Protein AF-A0A8I1TPB9-F1 (afdb_monomer)

Mean predict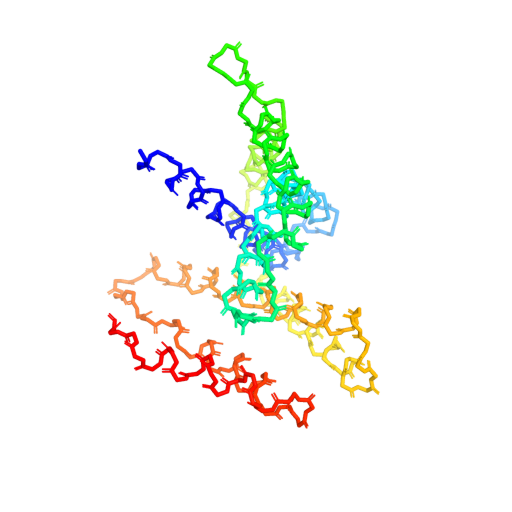ed aligned error: 12.01 Å

Sequence (230 aa):
MYGLWGAEQRRNEARKNLKKARAALRLLRDGMGDAGYRRENAKLRDAGRLLTPLRDAKSLMEALDSLQKQYAGKLTDDTLAPPHKILHANLARARRHFHPGPARESAELNNCVKLIQNSLATAKRLKLRSIEPAHIGPGLRQIYRKGRKARAEAMSDPTTEKLHEWRKQVKYLFNASDVLSSMGSNGNGIKKSSSGPIAWRICWEAITNSPCWPMKSIEKIGLRLQQMPP

Solvent-accessible surface area (backbone a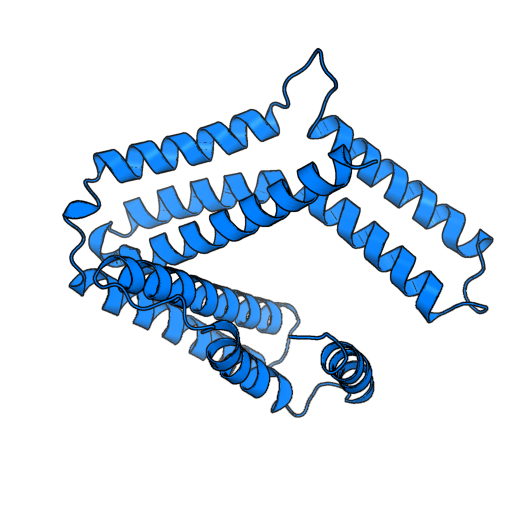toms only — not comparable to full-atom values): 12599 Å² total; per-residue (Å²): 121,71,70,63,58,54,56,50,51,54,51,54,47,52,52,50,50,42,50,33,52,48,19,48,47,46,24,42,25,65,68,50,36,68,69,52,32,53,55,48,47,45,40,47,48,52,30,50,51,62,62,37,62,53,49,52,31,46,53,52,45,55,48,50,58,48,49,47,66,74,36,63,89,75,57,51,69,77,76,45,44,63,60,50,53,53,40,51,52,47,34,50,51,34,45,40,57,64,51,54,48,97,91,40,81,24,67,57,54,54,48,27,52,50,37,50,51,54,44,50,53,47,48,61,70,70,40,60,83,76,53,51,76,77,32,37,54,62,19,48,51,49,44,51,50,50,24,54,50,31,40,52,53,21,71,77,50,74,42,73,66,34,46,49,50,20,53,51,30,48,52,40,46,52,31,34,50,56,53,52,55,61,56,60,50,76,77,51,98,57,74,87,68,82,60,67,58,61,63,45,44,58,57,43,50,70,58,66,75,47,98,82,64,74,61,78,67,51,53,67,53,51,60,62,56,74,70,57,80,135

Secondary structure (DSSP, 8-state):
-HHHHHHHHHHHHHHHHHHHHHHHHHHTHHHHHHHHHHHHHHHHHHHHHHTHHHHHHHHHHHHHHHHHHHTBTTB-HHHHHHHHHHHHHHHHHHHHHH---TT---HHHHHHHHHHHHHHHHHHHTTGGG--GGGHHHHHHHHHHHHHHHHHHHHHS--HHHHHHHHHHHHHHHHHHHHHHHHHTTSS-------HHHHHHHHHHHHHT-TTS-THHHHHHHHHHTTS--

Radius of gyration: 20.99 Å; Cα contacts (8 Å, |Δi|>4): 139; chains: 1; bounding box: 50×41×56 Å

Foldseek 3Di:
DVVVVVVVVVLVVLLLVLLLVLLVLLLLCQVCDVVSSVVLNVLSVLLNVLSVQLVVLVVQLVVLVVVCVVCPPNDDCVNCVVVNVVSVVSNVVSCCQCDVDPVDHRPSNVSSVVSVVVSVVVCVVSPCVVRDPVSSVVSLVVLVVQLVVLVVVCVVPPDPVSVVSNVSSLSSNVSNVVSVVVVVCVPDPDPPDPPVPPSVVVVVCVVVVPPPDDCVVVVVVVVVVVPDDD

Structure (mmCIF, N/CA/C/O backbone):
data_AF-A0A8I1TPB9-F1
#
_entry.id   AF-A0A8I1TPB9-F1
#
loop_
_atom_site.group_PDB
_atom_site.id
_atom_site.type_symbol
_atom_site.label_atom_id
_atom_site.label_alt_id
_atom_site.label_comp_id
_atom_site.label_asym_id
_atom_site.label_entity_id
_atom_site.label_seq_id
_atom_site.pdbx_PDB_ins_code
_atom_site.Cartn_x
_atom_site.Cartn_y
_atom_site.Cartn_z
_atom_site.occupancy
_atom_site.B_iso_or_equiv
_atom_site.auth_seq_id
_atom_site.auth_comp_id
_atom_site.auth_asym_id
_atom_site.auth_atom_id
_atom_site.pdbx_PDB_model_num
ATOM 1 N N . MET A 1 1 ? -2.119 22.694 18.238 1.00 34.53 1 MET A N 1
ATOM 2 C CA . MET A 1 1 ? -2.993 21.716 17.537 1.00 34.53 1 MET A CA 1
ATOM 3 C C . MET A 1 1 ? -2.686 21.572 16.034 1.00 34.53 1 MET A C 1
ATOM 5 O O . MET A 1 1 ? -2.770 20.460 15.530 1.00 34.53 1 MET A O 1
ATOM 9 N N . TYR A 1 2 ? -2.244 22.629 15.332 1.00 37.31 2 TYR A N 1
ATOM 10 C CA . TYR A 1 2 ? -1.922 22.611 13.887 1.00 37.31 2 TYR A CA 1
ATOM 11 C C . TYR A 1 2 ? -0.780 21.662 13.446 1.00 37.31 2 TYR A C 1
ATOM 13 O O . TYR A 1 2 ? -0.831 21.099 12.353 1.00 37.31 2 TYR A O 1
ATOM 21 N N . GLY A 1 3 ? 0.225 21.408 14.292 1.00 51.38 3 GLY A N 1
ATOM 22 C CA . GLY A 1 3 ? 1.383 20.574 13.919 1.00 51.38 3 GLY A CA 1
ATOM 23 C C . GLY A 1 3 ? 1.073 19.086 13.683 1.00 51.38 3 GLY A C 1
ATOM 24 O O . GLY A 1 3 ? 1.691 18.451 12.826 1.00 51.38 3 GLY A O 1
ATOM 25 N N . LEU A 1 4 ? 0.086 18.528 14.398 1.00 50.81 4 LEU A N 1
ATOM 26 C CA . LEU A 1 4 ? -0.285 17.109 14.292 1.00 50.81 4 LEU A CA 1
ATOM 27 C C . LEU A 1 4 ? -1.072 16.806 13.010 1.00 50.81 4 LEU A C 1
ATOM 29 O O . LEU A 1 4 ? -0.862 15.757 12.401 1.00 50.81 4 LEU A O 1
ATOM 33 N N . TRP A 1 5 ? -1.924 17.740 12.575 1.00 54.72 5 TRP A N 1
ATOM 34 C CA . TRP A 1 5 ? -2.691 17.623 11.331 1.00 54.72 5 TRP A CA 1
ATOM 35 C C . TRP A 1 5 ? -1.771 17.652 10.102 1.00 54.72 5 TRP A C 1
ATOM 37 O O . TRP A 1 5 ? -1.881 16.800 9.220 1.00 54.72 5 TRP A O 1
ATOM 47 N N . GLY A 1 6 ? -0.773 18.544 10.096 1.00 63.94 6 GLY A N 1
ATOM 48 C CA . GLY A 1 6 ? 0.225 18.598 9.024 1.00 63.94 6 GLY A CA 1
ATOM 49 C C . GLY A 1 6 ? 1.087 17.332 8.932 1.00 63.94 6 GLY A C 1
ATOM 50 O O . GLY A 1 6 ? 1.337 16.830 7.839 1.00 63.94 6 GLY A O 1
ATOM 51 N N . ALA A 1 7 ? 1.518 16.762 10.064 1.00 68.75 7 ALA A N 1
ATOM 52 C CA . ALA A 1 7 ? 2.309 15.523 10.069 1.00 68.75 7 ALA A CA 1
ATOM 53 C C . ALA A 1 7 ? 1.532 14.332 9.485 1.00 68.75 7 ALA A C 1
ATOM 55 O O . ALA A 1 7 ? 2.074 13.489 8.765 1.00 68.75 7 ALA A O 1
ATOM 56 N N . GLU A 1 8 ? 0.236 14.274 9.766 1.00 68.50 8 GLU A N 1
ATOM 57 C CA . GLU A 1 8 ? -0.656 13.268 9.220 1.00 68.50 8 GLU A CA 1
ATOM 58 C C . GLU A 1 8 ? -0.880 13.410 7.715 1.00 68.50 8 GLU A C 1
ATOM 60 O O . GLU A 1 8 ? -0.792 12.407 6.996 1.00 68.50 8 GLU A O 1
ATOM 65 N N . GLN A 1 9 ? -1.164 14.624 7.243 1.00 74.44 9 GLN A N 1
ATOM 66 C CA . GLN A 1 9 ? -1.323 14.892 5.817 1.00 74.44 9 GLN A CA 1
ATOM 67 C C . GLN A 1 9 ? -0.064 14.468 5.059 1.00 74.44 9 GLN A C 1
ATOM 69 O O . GLN A 1 9 ? -0.154 13.629 4.161 1.00 74.44 9 GLN A O 1
ATOM 74 N N . ARG A 1 10 ? 1.114 14.896 5.533 1.00 78.94 10 ARG A N 1
ATOM 75 C CA . ARG A 1 10 ? 2.412 14.517 4.956 1.00 78.94 10 ARG A CA 1
ATOM 76 C C . ARG A 1 10 ? 2.626 13.003 4.915 1.00 78.94 10 ARG A C 1
ATOM 78 O O . ARG A 1 10 ? 3.091 12.463 3.914 1.00 78.94 10 ARG A O 1
ATOM 85 N N . ARG A 1 11 ? 2.246 12.270 5.967 1.00 81.31 11 ARG A N 1
ATOM 86 C CA . ARG A 1 11 ? 2.332 10.795 5.991 1.00 81.31 11 ARG A CA 1
ATOM 87 C C . ARG A 1 11 ? 1.399 10.152 4.962 1.00 81.31 11 ARG A C 1
ATOM 89 O O . ARG A 1 11 ? 1.783 9.203 4.270 1.00 81.31 11 ARG A O 1
ATOM 96 N N . ASN A 1 12 ? 0.155 10.618 4.883 1.00 79.94 12 ASN A N 1
ATOM 97 C CA . ASN A 1 12 ? -0.826 10.097 3.933 1.00 79.94 12 ASN A CA 1
ATOM 98 C C . ASN A 1 12 ? -0.385 10.372 2.488 1.00 79.94 12 ASN A C 1
ATOM 100 O O . ASN A 1 12 ? -0.492 9.483 1.639 1.00 79.94 12 ASN A O 1
ATOM 104 N N . GLU A 1 13 ? 0.173 11.550 2.227 1.00 84.44 13 GLU A N 1
ATOM 105 C CA . GLU A 1 13 ? 0.796 11.918 0.956 1.00 84.44 13 GLU A CA 1
ATOM 106 C C . GLU A 1 13 ? 2.002 11.040 0.633 1.00 84.44 13 GLU A C 1
ATOM 108 O O . GLU A 1 13 ? 2.043 10.458 -0.449 1.00 84.44 13 GLU A O 1
ATOM 113 N N . ALA A 1 14 ? 2.919 10.818 1.580 1.00 87.06 14 ALA A N 1
ATOM 114 C CA . ALA A 1 14 ? 4.056 9.917 1.391 1.00 87.06 14 ALA A CA 1
ATOM 115 C C . ALA A 1 14 ? 3.603 8.507 0.970 1.00 87.06 14 ALA A C 1
ATOM 117 O O . ALA A 1 14 ? 4.117 7.933 0.008 1.00 87.06 14 ALA A O 1
ATOM 118 N N . ARG A 1 15 ? 2.565 7.956 1.618 1.00 88.00 15 ARG A N 1
ATOM 119 C CA . ARG A 1 15 ? 1.988 6.650 1.243 1.00 88.00 15 ARG A CA 1
ATOM 120 C C . ARG A 1 15 ? 1.316 6.670 -0.131 1.00 88.00 15 ARG A C 1
ATOM 122 O O . ARG A 1 15 ? 1.402 5.671 -0.850 1.00 88.00 15 ARG A O 1
ATOM 129 N N . LYS A 1 16 ? 0.619 7.753 -0.495 1.00 87.31 16 LYS A N 1
ATOM 130 C CA . LYS A 1 16 ? 0.046 7.924 -1.842 1.00 87.31 16 LYS A CA 1
ATOM 131 C C . LYS A 1 16 ? 1.167 7.946 -2.885 1.00 87.31 16 LYS A C 1
ATOM 133 O O . LYS A 1 16 ? 1.116 7.161 -3.827 1.00 87.31 16 LYS A O 1
ATOM 138 N N . ASN A 1 17 ? 2.219 8.726 -2.657 1.00 90.50 17 ASN A N 1
ATOM 139 C CA . ASN A 1 17 ? 3.367 8.837 -3.555 1.00 90.50 17 ASN A CA 1
ATOM 140 C C . ASN A 1 17 ? 4.115 7.507 -3.708 1.00 90.50 17 ASN A C 1
ATOM 142 O O . ASN A 1 17 ? 4.436 7.119 -4.825 1.00 90.50 17 ASN A O 1
ATOM 146 N N . LEU A 1 18 ? 4.289 6.731 -2.634 1.00 92.06 18 LEU A N 1
ATOM 147 C CA . LEU A 1 18 ? 4.861 5.381 -2.719 1.00 92.06 18 LEU A CA 1
ATOM 148 C C . LEU A 1 18 ? 3.996 4.417 -3.546 1.00 92.06 18 LEU A C 1
ATOM 150 O O . LEU A 1 18 ? 4.526 3.578 -4.277 1.00 92.06 18 LEU A O 1
ATOM 154 N N . LYS A 1 19 ? 2.662 4.518 -3.465 1.00 91.25 19 LYS A N 1
ATOM 155 C CA . LYS A 1 19 ? 1.760 3.728 -4.325 1.00 91.25 19 LYS A CA 1
ATOM 156 C C . LYS A 1 19 ? 1.883 4.141 -5.790 1.00 91.25 19 LYS A C 1
ATOM 158 O O . LYS A 1 19 ? 1.978 3.253 -6.635 1.00 91.25 19 LYS A O 1
ATOM 163 N N . LYS A 1 20 ? 1.936 5.446 -6.072 1.00 90.88 20 LYS A N 1
ATOM 164 C CA . LYS A 1 20 ? 2.155 5.985 -7.422 1.00 90.88 20 LYS A CA 1
ATOM 165 C C . LYS A 1 20 ? 3.500 5.542 -7.992 1.00 90.88 20 LYS A C 1
ATOM 167 O O . LYS A 1 20 ? 3.531 4.957 -9.067 1.00 90.88 20 LYS A O 1
ATOM 172 N N . ALA A 1 21 ? 4.586 5.677 -7.234 1.00 92.12 21 ALA A N 1
ATOM 173 C CA . ALA A 1 21 ? 5.917 5.230 -7.643 1.00 92.12 21 ALA A CA 1
ATOM 174 C C . ALA A 1 21 ? 5.952 3.723 -7.955 1.00 92.12 21 ALA A C 1
ATOM 176 O O . ALA A 1 21 ? 6.486 3.298 -8.974 1.00 92.12 21 ALA A O 1
ATOM 177 N N . ARG A 1 22 ? 5.300 2.888 -7.136 1.00 94.19 22 ARG A N 1
ATOM 178 C CA . ARG A 1 22 ? 5.176 1.446 -7.411 1.00 94.19 22 ARG A CA 1
ATOM 179 C C . ARG A 1 22 ? 4.309 1.129 -8.632 1.00 94.19 22 ARG A C 1
ATOM 181 O O . ARG A 1 22 ? 4.525 0.088 -9.254 1.00 94.19 22 ARG A O 1
ATOM 188 N N . ALA A 1 23 ? 3.314 1.954 -8.949 1.00 92.38 23 ALA A N 1
ATOM 189 C CA . ALA A 1 23 ? 2.551 1.828 -10.188 1.00 92.38 23 ALA A CA 1
ATOM 190 C C . ALA A 1 23 ? 3.410 2.229 -11.398 1.00 92.38 23 ALA A C 1
ATOM 192 O O . ALA A 1 23 ? 3.455 1.481 -12.369 1.00 92.38 23 ALA A O 1
ATOM 193 N N . ALA A 1 24 ? 4.188 3.309 -11.291 1.00 90.44 24 ALA A N 1
ATOM 194 C CA . ALA A 1 24 ? 5.153 3.718 -12.309 1.00 90.44 24 ALA A CA 1
ATOM 195 C C . ALA A 1 24 ? 6.185 2.615 -12.598 1.00 90.44 24 ALA A C 1
ATOM 197 O O . ALA A 1 24 ? 6.376 2.243 -13.748 1.00 90.44 24 ALA A O 1
ATOM 198 N N . LEU A 1 25 ? 6.758 1.975 -11.570 1.00 90.94 25 LEU A N 1
ATOM 199 C CA . LEU A 1 25 ? 7.664 0.834 -11.776 1.00 90.94 25 LEU A CA 1
ATOM 200 C C . LEU A 1 25 ? 7.007 -0.333 -12.533 1.00 90.94 25 LEU A C 1
ATOM 202 O O . LEU A 1 25 ? 7.694 -1.060 -13.240 1.00 90.94 25 LEU A O 1
ATOM 206 N N . ARG A 1 26 ? 5.692 -0.544 -12.380 1.00 92.25 26 ARG A N 1
ATOM 207 C CA . ARG A 1 26 ? 4.964 -1.582 -13.134 1.00 92.25 26 ARG A CA 1
ATOM 208 C C . ARG A 1 26 ? 4.770 -1.193 -14.594 1.00 92.25 26 ARG A C 1
ATOM 210 O O . ARG A 1 26 ? 4.832 -2.076 -15.439 1.00 92.25 26 ARG A O 1
ATOM 217 N N . LEU A 1 27 ? 4.546 0.092 -14.872 1.00 89.06 27 LEU A N 1
ATOM 218 C CA . LEU A 1 27 ? 4.502 0.613 -16.239 1.00 89.06 27 LEU A CA 1
ATOM 219 C C . LEU A 1 27 ? 5.852 0.420 -16.933 1.00 89.06 27 LEU A C 1
ATOM 221 O O . LEU A 1 27 ? 5.895 -0.052 -18.056 1.00 89.06 27 LEU A O 1
ATOM 225 N N . LEU A 1 28 ? 6.944 0.699 -16.223 1.00 87.94 28 LEU A N 1
ATOM 226 C CA . LEU A 1 28 ? 8.311 0.647 -16.744 1.00 87.94 28 LEU A CA 1
ATOM 227 C C . LEU A 1 28 ? 8.952 -0.750 -16.669 1.00 87.94 28 LEU A C 1
ATOM 229 O O . LEU A 1 28 ? 10.148 -0.890 -16.908 1.00 87.94 28 LEU A O 1
ATOM 233 N N . ARG A 1 29 ? 8.195 -1.786 -16.280 1.00 89.75 29 ARG A N 1
ATOM 234 C CA . ARG A 1 29 ? 8.750 -3.119 -15.986 1.00 89.75 29 ARG A CA 1
ATOM 235 C C . ARG A 1 29 ? 9.537 -3.701 -17.157 1.00 89.75 29 ARG A C 1
ATOM 237 O O . ARG A 1 29 ? 10.552 -4.343 -16.916 1.00 89.75 29 ARG A O 1
ATOM 244 N N . ASP A 1 30 ? 9.052 -3.481 -18.372 1.00 84.38 30 ASP A N 1
ATOM 245 C CA . ASP A 1 30 ? 9.642 -4.019 -19.595 1.00 84.38 30 ASP A CA 1
ATOM 246 C C . ASP A 1 30 ? 11.039 -3.426 -19.843 1.00 84.38 30 ASP A C 1
ATOM 248 O O . ASP A 1 30 ? 12.028 -4.153 -19.841 1.00 84.38 30 ASP A O 1
ATOM 252 N N . GLY A 1 31 ? 11.151 -2.092 -19.863 1.00 81.44 31 GLY A N 1
ATOM 253 C CA . GLY A 1 31 ? 12.428 -1.394 -20.069 1.00 81.44 31 GLY A CA 1
ATOM 254 C C . GLY A 1 31 ? 13.440 -1.523 -18.919 1.00 81.44 31 GLY A C 1
ATOM 255 O O . GLY A 1 31 ? 14.625 -1.282 -19.113 1.00 81.44 31 GLY A O 1
ATOM 256 N N . MET A 1 32 ? 13.011 -1.903 -17.709 1.00 82.50 32 MET A N 1
ATOM 257 C CA . MET A 1 32 ? 13.917 -2.129 -16.565 1.00 82.50 32 MET A CA 1
ATOM 258 C C . MET A 1 32 ? 14.384 -3.584 -16.422 1.00 82.50 32 MET A C 1
ATOM 260 O O . MET A 1 32 ? 15.253 -3.873 -15.591 1.00 82.50 32 MET A O 1
ATOM 264 N N . GLY A 1 33 ? 13.751 -4.511 -17.143 1.00 85.44 33 GLY A N 1
ATOM 265 C CA . GLY A 1 33 ? 13.888 -5.940 -16.907 1.00 85.44 33 GLY A CA 1
ATOM 266 C C . GLY A 1 33 ? 13.294 -6.403 -15.568 1.00 85.44 33 GLY A C 1
ATOM 267 O O . GLY A 1 33 ? 13.108 -5.658 -14.597 1.00 85.44 33 GLY A O 1
ATOM 268 N N . ASP A 1 34 ? 13.004 -7.700 -15.488 1.00 88.88 34 ASP A N 1
ATOM 269 C CA . ASP A 1 34 ? 12.239 -8.258 -14.372 1.00 88.88 34 ASP A CA 1
ATOM 270 C C . ASP A 1 34 ? 13.001 -8.237 -13.034 1.00 88.88 34 ASP A C 1
ATOM 272 O O . ASP A 1 34 ? 12.425 -7.968 -11.976 1.00 88.88 34 ASP A O 1
ATOM 276 N N . ALA A 1 35 ? 14.318 -8.461 -13.070 1.00 89.19 35 ALA A N 1
ATOM 277 C CA . ALA A 1 35 ? 15.177 -8.386 -11.889 1.00 89.19 35 ALA A CA 1
ATOM 278 C C . ALA A 1 35 ? 15.254 -6.955 -11.324 1.00 89.19 35 ALA A C 1
ATOM 280 O O . ALA A 1 35 ? 15.082 -6.758 -10.116 1.00 89.19 35 ALA A O 1
ATOM 281 N N . GLY A 1 36 ? 15.443 -5.956 -12.196 1.00 88.00 36 GLY A N 1
ATOM 282 C CA . GLY A 1 36 ? 15.446 -4.541 -11.825 1.00 88.00 36 GLY A CA 1
ATOM 283 C C . GLY A 1 36 ? 14.108 -4.115 -11.224 1.00 88.00 36 GLY A C 1
ATOM 284 O O . GLY A 1 36 ? 14.066 -3.588 -10.108 1.00 88.00 36 GLY A O 1
ATOM 285 N N . TYR A 1 37 ? 13.008 -4.448 -11.903 1.00 90.06 37 TYR A N 1
ATOM 286 C CA . TYR A 1 37 ? 11.653 -4.200 -11.416 1.00 90.06 37 TYR A CA 1
ATOM 287 C C . TYR A 1 37 ? 11.397 -4.810 -10.033 1.00 90.06 37 TYR A C 1
ATOM 289 O O . TYR A 1 37 ? 10.931 -4.108 -9.130 1.00 90.06 37 TYR A O 1
ATOM 297 N N . ARG A 1 38 ? 11.679 -6.108 -9.840 1.00 92.56 38 ARG A N 1
ATOM 298 C CA . ARG A 1 38 ? 11.402 -6.800 -8.570 1.00 92.56 38 ARG A CA 1
ATOM 299 C C . ARG A 1 38 ? 12.129 -6.146 -7.406 1.00 92.56 38 ARG A C 1
ATOM 301 O O . ARG A 1 38 ? 11.499 -5.890 -6.377 1.00 92.56 38 ARG A O 1
ATOM 308 N N . ARG A 1 39 ? 13.416 -5.843 -7.589 1.00 91.88 39 ARG A N 1
ATOM 309 C CA . ARG A 1 39 ? 14.258 -5.200 -6.577 1.00 91.88 39 ARG A CA 1
ATOM 310 C C . ARG A 1 39 ? 13.698 -3.837 -6.173 1.00 91.88 39 ARG A C 1
ATOM 312 O O . ARG A 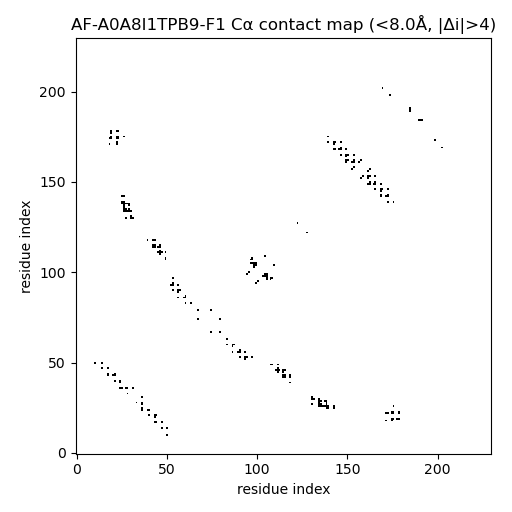1 39 ? 13.488 -3.590 -4.988 1.00 91.88 39 ARG A O 1
ATOM 319 N N . GLU A 1 40 ? 13.404 -2.967 -7.136 1.00 92.38 40 GLU A N 1
ATOM 320 C CA . GLU A 1 40 ? 12.918 -1.615 -6.833 1.00 92.38 40 GLU A CA 1
ATOM 321 C C . GLU A 1 40 ? 11.484 -1.621 -6.279 1.00 92.38 40 GLU A C 1
ATOM 323 O O . GLU A 1 40 ? 11.181 -0.931 -5.303 1.00 92.38 40 GLU A O 1
ATOM 328 N N . ASN A 1 41 ? 10.598 -2.472 -6.807 1.00 93.94 41 ASN A N 1
ATOM 329 C CA . ASN A 1 41 ? 9.252 -2.617 -6.255 1.00 93.94 41 ASN A CA 1
ATOM 330 C C . ASN A 1 41 ? 9.271 -3.195 -4.828 1.00 93.94 41 ASN A C 1
ATOM 332 O O . ASN A 1 41 ? 8.389 -2.841 -4.042 1.00 93.94 41 ASN A O 1
ATOM 336 N N . ALA A 1 42 ? 10.235 -4.057 -4.480 1.00 94.31 42 ALA A N 1
ATOM 337 C CA . ALA A 1 42 ? 10.424 -4.541 -3.113 1.00 94.31 42 ALA A CA 1
ATOM 338 C C . ALA A 1 42 ? 10.872 -3.410 -2.177 1.00 94.31 42 ALA A C 1
ATOM 340 O O . ALA A 1 42 ? 10.183 -3.165 -1.191 1.00 94.31 42 ALA A O 1
ATOM 341 N N . LYS A 1 43 ? 11.904 -2.638 -2.544 1.00 93.88 43 LYS A N 1
ATOM 342 C CA . LYS A 1 43 ? 12.368 -1.479 -1.755 1.00 93.88 43 LYS A CA 1
ATOM 343 C C . LYS A 1 43 ? 11.238 -0.496 -1.444 1.00 93.88 43 LYS A C 1
ATOM 345 O O . LYS A 1 43 ? 11.017 -0.153 -0.286 1.00 93.88 43 LYS A O 1
ATOM 350 N N . LEU A 1 44 ? 10.465 -0.087 -2.455 1.00 93.88 44 LEU A N 1
ATOM 351 C CA . LEU A 1 44 ? 9.347 0.844 -2.251 1.00 93.88 44 LEU A CA 1
ATOM 352 C C . LEU A 1 44 ? 8.176 0.216 -1.478 1.00 93.88 44 LEU A C 1
ATOM 354 O O . LEU A 1 44 ? 7.442 0.916 -0.775 1.00 93.88 44 LEU A O 1
ATOM 358 N N . ARG A 1 45 ? 7.961 -1.100 -1.608 1.00 94.00 45 ARG A N 1
ATOM 359 C CA . ARG A 1 45 ? 6.981 -1.835 -0.794 1.00 94.00 45 ARG A CA 1
ATOM 360 C C . ARG A 1 45 ? 7.401 -1.823 0.674 1.00 94.00 45 ARG A C 1
ATOM 362 O O . ARG A 1 45 ? 6.547 -1.564 1.517 1.00 94.00 45 ARG A O 1
ATOM 369 N N . ASP A 1 46 ? 8.672 -2.070 0.959 1.00 94.25 46 ASP A N 1
ATOM 370 C CA . ASP A 1 46 ? 9.208 -2.135 2.317 1.00 94.25 46 ASP A CA 1
ATOM 371 C C . ASP A 1 46 ? 9.260 -0.748 2.969 1.00 94.25 46 ASP A C 1
ATOM 373 O O . ASP A 1 46 ? 8.779 -0.596 4.090 1.00 94.25 46 ASP A O 1
ATOM 377 N N . ALA A 1 47 ? 9.631 0.297 2.223 1.00 92.38 47 ALA A N 1
ATOM 378 C CA . ALA A 1 47 ? 9.493 1.685 2.675 1.00 92.38 47 ALA A CA 1
ATOM 379 C C . ALA A 1 47 ? 8.039 2.022 3.070 1.00 92.38 47 ALA A C 1
ATOM 381 O O . ALA A 1 47 ? 7.768 2.585 4.129 1.00 92.38 47 ALA A O 1
ATOM 382 N N . GLY A 1 48 ? 7.061 1.609 2.256 1.00 90.38 48 GLY A N 1
ATOM 383 C CA . GLY A 1 48 ? 5.644 1.812 2.571 1.00 90.38 48 GLY A CA 1
ATOM 384 C C . GLY A 1 48 ? 5.145 0.998 3.769 1.00 90.38 48 GLY A C 1
ATOM 385 O O . GLY A 1 48 ? 4.241 1.455 4.476 1.00 90.38 48 GLY A O 1
ATOM 386 N N . ARG A 1 49 ? 5.717 -0.190 4.011 1.00 90.50 49 ARG A N 1
ATOM 387 C CA . ARG A 1 49 ? 5.392 -1.029 5.174 1.00 90.50 49 ARG A CA 1
ATOM 388 C C . ARG A 1 49 ? 5.791 -0.350 6.471 1.00 90.50 49 ARG A C 1
ATOM 390 O O . ARG A 1 49 ? 4.970 -0.352 7.383 1.00 90.50 49 ARG A O 1
ATOM 397 N N . LEU A 1 50 ? 6.948 0.313 6.500 1.00 89.06 50 LEU A N 1
ATOM 398 C CA . LEU A 1 50 ? 7.385 1.089 7.660 1.00 89.06 50 LEU A CA 1
ATOM 399 C C . LEU A 1 50 ? 6.312 2.108 8.063 1.00 89.06 50 LEU A C 1
ATOM 401 O O . LEU A 1 50 ? 5.953 2.183 9.219 1.00 89.06 50 LEU A O 1
ATOM 405 N N . LEU A 1 51 ? 5.634 2.774 7.128 1.00 84.31 51 LEU A N 1
ATOM 406 C CA . LEU A 1 51 ? 4.585 3.755 7.461 1.00 84.31 51 LEU A CA 1
ATOM 407 C C . LEU A 1 51 ? 3.226 3.153 7.899 1.00 84.31 51 LEU A C 1
ATOM 409 O O . LEU A 1 51 ? 2.242 3.889 8.004 1.00 84.31 51 LEU A O 1
ATOM 413 N N . THR A 1 52 ? 3.104 1.831 8.047 1.00 86.12 52 THR A N 1
ATOM 414 C CA . THR A 1 52 ? 1.814 1.137 8.254 1.00 86.12 52 THR A CA 1
ATOM 415 C C . THR A 1 52 ? 1.352 1.093 9.712 1.00 86.12 52 THR A C 1
ATOM 417 O O . THR A 1 52 ? 0.208 1.482 9.938 1.00 86.12 52 THR A O 1
ATOM 420 N N . PRO A 1 53 ? 2.188 0.742 10.708 1.00 85.81 53 PRO A N 1
ATOM 421 C CA . PRO A 1 53 ? 1.736 0.597 12.096 1.00 85.81 53 PRO A CA 1
ATOM 422 C C . PRO A 1 53 ? 1.068 1.856 12.662 1.00 85.81 53 PRO A C 1
ATOM 424 O O . PRO A 1 53 ? 0.004 1.783 13.273 1.00 85.81 53 PRO A O 1
ATOM 427 N N . LEU A 1 54 ? 1.633 3.037 12.382 1.00 83.50 54 LEU A N 1
ATOM 428 C CA . LEU A 1 54 ? 1.047 4.311 12.805 1.00 83.50 54 LEU A CA 1
ATOM 429 C C . LEU A 1 54 ? -0.305 4.592 12.132 1.00 83.50 54 LEU A C 1
ATOM 431 O O . LEU A 1 54 ? -1.199 5.157 12.760 1.00 83.50 54 LEU A O 1
ATOM 435 N N . ARG A 1 55 ? -0.470 4.198 10.863 1.00 85.00 55 ARG A N 1
ATOM 436 C CA . ARG A 1 55 ? -1.751 4.330 10.158 1.00 85.00 55 ARG A CA 1
ATOM 437 C C . ARG A 1 55 ? -2.782 3.354 10.705 1.00 85.00 55 ARG A C 1
ATOM 439 O O . ARG A 1 55 ? -3.933 3.735 10.859 1.00 85.00 55 ARG A O 1
ATOM 446 N N . ASP A 1 56 ? -2.382 2.115 10.968 1.00 87.31 56 ASP A N 1
ATOM 447 C CA . ASP A 1 56 ? -3.277 1.062 11.444 1.00 87.31 56 ASP A CA 1
ATOM 448 C C . ASP A 1 56 ? -3.839 1.407 12.816 1.00 87.31 56 ASP A C 1
ATOM 450 O O . ASP A 1 56 ? -5.057 1.442 12.974 1.00 87.31 56 ASP A O 1
ATOM 454 N N . ALA A 1 57 ? -2.969 1.792 13.752 1.00 88.19 57 ALA A N 1
ATOM 455 C CA . ALA A 1 57 ? -3.387 2.251 15.071 1.00 88.19 57 ALA A CA 1
ATOM 456 C C . ALA A 1 57 ? -4.358 3.438 14.984 1.00 88.19 57 ALA A C 1
ATOM 458 O O . ALA A 1 57 ? -5.357 3.485 15.698 1.00 88.19 57 ALA A O 1
ATOM 459 N N . LYS A 1 58 ? -4.099 4.380 14.069 1.00 86.56 58 LYS A N 1
ATOM 460 C CA . LYS A 1 58 ? -4.989 5.521 13.866 1.00 86.56 58 LYS A CA 1
ATOM 461 C C . LYS A 1 58 ? -6.340 5.118 13.259 1.00 86.56 58 LYS A C 1
ATOM 463 O O . LYS A 1 58 ? -7.367 5.571 13.741 1.00 86.56 58 LYS A O 1
ATOM 468 N N . SER A 1 59 ? -6.361 4.290 12.219 1.00 87.50 59 SER A N 1
ATOM 469 C CA . SER A 1 59 ? -7.623 3.887 11.592 1.00 87.50 59 SER A CA 1
ATOM 470 C C . SER A 1 59 ? -8.491 3.029 12.509 1.00 87.50 59 SER A C 1
ATOM 472 O O . SER A 1 59 ? -9.706 3.068 12.369 1.00 87.50 59 SER A O 1
ATOM 474 N N . LEU A 1 60 ? -7.897 2.280 13.443 1.00 90.56 60 LEU A N 1
ATOM 475 C CA . LEU A 1 60 ? -8.656 1.587 14.486 1.00 90.56 60 LEU A CA 1
ATOM 476 C C . LEU A 1 60 ? -9.308 2.575 15.462 1.00 90.56 60 LEU A C 1
ATOM 478 O O . LEU A 1 60 ? -10.477 2.400 15.781 1.00 90.56 60 LEU A O 1
ATOM 482 N N . MET A 1 61 ? -8.593 3.631 15.873 1.00 90.44 61 MET A N 1
ATOM 483 C CA . MET A 1 61 ? -9.182 4.716 16.673 1.00 90.44 61 MET A CA 1
ATOM 484 C C . MET A 1 61 ? -10.351 5.385 15.939 1.00 90.44 61 MET A C 1
ATOM 486 O O . MET A 1 61 ? -11.443 5.470 16.480 1.00 90.44 61 MET A O 1
ATOM 490 N N . GLU A 1 62 ? -10.159 5.776 14.676 1.00 88.50 62 GLU A N 1
ATOM 491 C CA . GLU A 1 62 ? -11.222 6.405 13.874 1.00 88.50 62 GLU A CA 1
ATOM 492 C C . GLU A 1 62 ? -12.426 5.475 13.657 1.00 88.50 62 GLU A C 1
ATOM 494 O O . GLU A 1 62 ? -13.569 5.935 13.604 1.00 88.50 62 GLU A O 1
ATOM 499 N N . ALA A 1 63 ? -12.184 4.167 13.518 1.00 90.06 63 ALA A N 1
ATOM 500 C CA . ALA A 1 63 ? -13.243 3.173 13.408 1.00 90.06 63 ALA A CA 1
ATOM 501 C C . ALA A 1 63 ? -14.034 3.054 14.718 1.00 90.06 63 ALA A C 1
ATOM 503 O O . ALA A 1 63 ? -15.261 3.033 14.666 1.00 90.06 63 ALA A O 1
ATOM 504 N N . LEU A 1 64 ? -13.356 3.037 15.871 1.00 90.19 64 LEU A N 1
ATOM 505 C CA . LEU A 1 64 ? -14.006 3.007 17.181 1.00 90.19 64 LEU A CA 1
ATOM 506 C C . LEU A 1 64 ? -14.853 4.266 17.411 1.00 90.19 64 LEU A C 1
ATOM 508 O O . LEU A 1 64 ? -16.035 4.149 17.725 1.00 90.19 64 LEU A O 1
ATOM 512 N N . ASP A 1 65 ? -14.296 5.448 17.133 1.00 88.69 65 ASP A N 1
ATOM 513 C CA . ASP A 1 65 ? -15.017 6.725 17.230 1.00 88.69 65 ASP A CA 1
ATOM 514 C C . ASP A 1 65 ? -16.256 6.742 16.315 1.00 88.69 65 ASP A C 1
ATOM 516 O O . ASP A 1 65 ? -17.301 7.307 16.646 1.00 88.69 65 ASP A O 1
ATOM 520 N N . SER A 1 66 ? -16.156 6.125 15.132 1.00 88.19 66 SER A N 1
ATOM 521 C CA . SER A 1 66 ? -17.277 6.019 14.192 1.00 88.19 66 SER A CA 1
ATOM 522 C C . SER A 1 66 ? -18.361 5.063 14.693 1.00 88.19 66 SER A C 1
ATOM 524 O O . SER A 1 66 ? -19.544 5.358 14.526 1.00 88.19 66 SER A O 1
ATOM 526 N N . LEU A 1 67 ? -17.978 3.951 15.329 1.00 89.44 67 LEU A N 1
ATOM 527 C CA . LEU A 1 67 ? -18.915 3.005 15.938 1.00 89.44 67 LEU A CA 1
ATOM 528 C C . LEU A 1 67 ? -19.658 3.639 17.119 1.00 89.44 67 LEU A C 1
ATOM 530 O O . LEU A 1 67 ? -20.883 3.551 17.161 1.00 89.44 67 LEU A O 1
ATOM 534 N N . GLN A 1 68 ? -18.954 4.339 18.016 1.00 88.38 68 GLN A N 1
ATOM 535 C CA . GLN A 1 68 ? -19.579 5.065 19.130 1.00 88.38 68 GLN A CA 1
ATOM 536 C C . GLN A 1 68 ? -20.641 6.047 18.620 1.00 88.38 68 GLN A C 1
ATOM 538 O O . GLN A 1 68 ? -21.772 6.051 19.097 1.00 88.38 68 GLN A O 1
ATOM 543 N N . LYS A 1 69 ? -20.312 6.827 17.581 1.00 88.19 69 LYS A N 1
ATOM 544 C CA . LYS A 1 69 ? -21.253 7.772 16.957 1.00 88.19 69 LYS A CA 1
ATOM 545 C C . LYS A 1 69 ? -22.441 7.081 16.291 1.00 88.19 69 LYS A C 1
ATOM 547 O O . LYS A 1 69 ? -23.555 7.590 16.354 1.00 88.19 69 LYS A O 1
ATOM 552 N N . GLN A 1 70 ? -22.215 5.957 15.614 1.00 89.88 70 GLN A N 1
ATOM 553 C CA . GLN A 1 70 ? -23.267 5.243 14.888 1.00 89.88 70 GLN A CA 1
ATOM 554 C C . GLN A 1 70 ? -24.271 4.559 15.825 1.00 89.88 70 GLN A C 1
ATOM 556 O O . GLN A 1 70 ? -25.446 4.455 15.476 1.00 89.88 70 GLN A O 1
ATOM 561 N N . TYR A 1 71 ? -23.814 4.104 16.990 1.00 88.31 71 TYR A N 1
ATOM 562 C CA . TYR A 1 71 ? -24.615 3.374 17.973 1.00 88.31 71 TYR A CA 1
ATOM 563 C C . TYR A 1 71 ? -24.784 4.160 19.279 1.00 88.31 71 TYR A C 1
ATOM 565 O O . TYR A 1 71 ? -24.879 3.566 20.356 1.00 88.31 71 TYR A O 1
ATOM 573 N N . ALA A 1 72 ? -24.835 5.491 19.180 1.00 84.19 72 ALA A N 1
ATOM 574 C CA . ALA A 1 72 ? -25.077 6.371 20.317 1.00 84.19 72 ALA A CA 1
ATOM 575 C C . ALA A 1 72 ? -26.341 5.927 21.080 1.00 84.19 72 ALA A C 1
ATOM 577 O O . ALA A 1 72 ? -27.381 5.664 20.474 1.00 84.19 72 ALA A O 1
ATOM 578 N N . GLY A 1 73 ? -26.226 5.780 22.402 1.00 79.75 73 GLY A N 1
ATOM 579 C CA . GLY A 1 73 ? -27.301 5.292 23.277 1.00 79.75 73 GLY A CA 1
ATOM 580 C C . GLY A 1 73 ? -27.422 3.765 23.391 1.00 79.75 73 GLY A C 1
ATOM 581 O O . GLY A 1 73 ? -28.122 3.290 24.277 1.00 79.75 73 GLY A O 1
ATOM 582 N N . LYS A 1 74 ? -26.730 2.986 22.546 1.00 83.62 74 LYS A N 1
ATOM 583 C CA . LYS A 1 74 ? -26.605 1.518 22.688 1.00 83.62 74 LYS A CA 1
ATOM 584 C C . LYS A 1 74 ? -25.233 1.092 23.194 1.00 83.62 74 LYS A C 1
ATOM 586 O O . LYS A 1 74 ? -25.124 0.108 23.915 1.00 83.62 74 LYS A O 1
ATOM 591 N N . LEU A 1 75 ? -24.194 1.815 22.787 1.00 81.94 75 LEU A N 1
ATOM 592 C CA . LEU A 1 75 ? -22.852 1.679 23.336 1.00 81.94 75 LEU A CA 1
ATOM 593 C C . LEU A 1 75 ? -22.673 2.767 24.389 1.00 81.94 75 LEU A C 1
ATOM 595 O O . LEU A 1 75 ? -22.733 3.953 24.063 1.00 81.94 75 LEU A O 1
ATOM 599 N N . THR A 1 76 ? -22.502 2.362 25.644 1.00 81.94 76 THR A N 1
ATOM 600 C CA . THR A 1 76 ? -22.190 3.288 26.735 1.00 81.94 76 THR A CA 1
ATOM 601 C C . THR A 1 76 ? -20.692 3.556 26.775 1.00 81.94 76 THR A C 1
ATOM 603 O O . THR A 1 76 ? -19.889 2.718 26.350 1.00 81.94 76 THR A O 1
ATOM 606 N N . ASP A 1 77 ? -20.300 4.702 27.323 1.00 80.94 77 ASP A N 1
ATOM 607 C CA . ASP A 1 77 ? -18.884 5.050 27.460 1.00 80.94 77 ASP A CA 1
ATOM 608 C C . ASP A 1 77 ? -18.115 4.004 28.280 1.00 80.94 77 ASP A C 1
ATOM 610 O O . ASP A 1 77 ? -16.993 3.654 27.917 1.00 80.94 77 ASP A O 1
ATOM 614 N N . ASP A 1 78 ? -18.748 3.394 29.286 1.00 85.19 78 ASP A N 1
ATOM 615 C CA . ASP A 1 78 ? -18.150 2.318 30.086 1.00 85.19 78 ASP A CA 1
ATOM 616 C C . ASP A 1 78 ? -17.823 1.072 29.253 1.00 85.19 78 ASP A C 1
ATOM 618 O O . ASP A 1 78 ? -16.754 0.478 29.409 1.00 85.19 78 ASP A O 1
ATOM 622 N N . THR A 1 79 ? -18.697 0.692 28.312 1.00 86.19 79 THR A N 1
ATOM 623 C CA . THR A 1 79 ? -18.438 -0.453 27.417 1.00 86.19 79 THR A CA 1
ATOM 624 C C . THR A 1 79 ? -17.287 -0.188 26.448 1.00 86.19 79 THR A C 1
ATOM 626 O O . THR A 1 79 ? -16.571 -1.112 26.055 1.00 86.19 79 THR A O 1
ATOM 629 N N . LEU A 1 80 ? -17.077 1.076 26.073 1.00 87.75 80 LEU A N 1
ATOM 630 C CA . LEU A 1 80 ? -16.043 1.481 25.126 1.00 87.75 80 LEU A CA 1
ATOM 631 C C . LEU A 1 80 ? -14.740 1.921 25.805 1.00 87.75 80 LEU A C 1
ATOM 633 O O . LEU A 1 80 ? -13.699 1.966 25.144 1.00 87.75 80 LEU A O 1
ATOM 637 N N . ALA A 1 81 ? -14.743 2.186 27.111 1.00 88.62 81 ALA A N 1
ATOM 638 C CA . ALA A 1 81 ? -13.561 2.626 27.844 1.00 88.62 81 ALA A CA 1
ATOM 639 C C . ALA A 1 81 ? -12.377 1.636 27.736 1.00 88.62 81 ALA A C 1
ATOM 641 O O . ALA A 1 81 ? -11.263 2.087 27.428 1.00 88.62 81 ALA A O 1
ATOM 642 N N . PRO A 1 82 ? -12.557 0.302 27.884 1.00 93.19 82 PRO A N 1
ATOM 643 C CA . PRO A 1 82 ? -11.466 -0.652 27.683 1.00 93.19 82 PRO A CA 1
ATOM 644 C C . PRO A 1 82 ? -10.853 -0.624 26.266 1.00 93.19 82 PRO A C 1
ATOM 646 O O . PRO A 1 82 ? -9.631 -0.438 26.165 1.00 93.19 82 PRO A O 1
ATOM 649 N N . PRO A 1 83 ? -11.619 -0.751 25.156 1.00 92.19 83 PRO A N 1
ATOM 650 C CA . PRO A 1 83 ? -11.037 -0.665 23.817 1.00 92.19 83 PRO A CA 1
ATOM 651 C C . PRO A 1 83 ? -10.450 0.720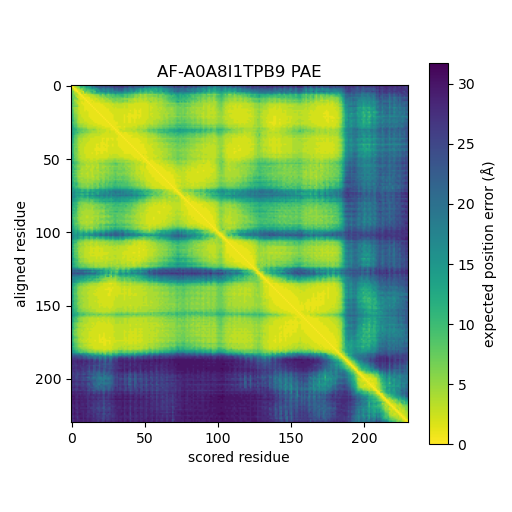 23.513 1.00 92.19 83 PRO A C 1
ATOM 653 O O . PRO A 1 83 ? -9.379 0.779 22.903 1.00 92.19 83 PRO A O 1
ATOM 656 N N . HIS A 1 84 ? -11.046 1.820 23.997 1.00 91.69 84 HIS A N 1
ATOM 657 C CA . HIS A 1 84 ? -10.442 3.154 23.881 1.00 91.69 84 HIS A CA 1
ATOM 658 C C . HIS A 1 84 ? -9.051 3.188 24.514 1.00 91.69 84 HIS A C 1
ATOM 660 O O . HIS A 1 84 ? -8.090 3.601 23.862 1.00 91.69 84 HIS A O 1
ATOM 666 N N . LYS A 1 85 ? -8.906 2.704 25.752 1.00 92.81 85 LYS A N 1
ATOM 667 C CA . LYS A 1 85 ? -7.619 2.683 26.462 1.00 92.81 85 LYS A CA 1
ATOM 668 C C . LYS A 1 85 ? -6.559 1.881 25.701 1.00 92.81 85 LYS A C 1
ATOM 670 O O . LYS A 1 85 ? -5.431 2.354 25.538 1.00 92.81 85 LYS A O 1
ATOM 675 N N . ILE A 1 86 ? -6.917 0.700 25.192 1.00 94.38 86 ILE A N 1
ATOM 676 C CA . ILE A 1 86 ? -6.005 -0.165 24.423 1.00 94.38 86 ILE A CA 1
ATOM 677 C C . ILE A 1 86 ? -5.565 0.520 23.123 1.00 94.38 86 ILE A C 1
ATOM 679 O O . ILE A 1 86 ? -4.367 0.590 22.827 1.00 94.38 86 ILE A O 1
ATOM 683 N N . LEU A 1 87 ? -6.508 1.051 22.343 1.00 93.88 87 LEU A N 1
ATOM 684 C CA . LEU A 1 87 ? -6.198 1.681 21.061 1.00 93.88 87 LEU A CA 1
ATOM 685 C C . LEU A 1 87 ? -5.422 2.994 21.239 1.00 93.88 87 LEU A C 1
ATOM 687 O O . LEU A 1 87 ? -4.479 3.244 20.482 1.00 93.88 87 LEU A O 1
ATOM 691 N N . HIS A 1 88 ? -5.711 3.775 22.285 1.00 92.12 88 HIS A N 1
ATOM 692 C CA . HIS A 1 88 ? -4.909 4.942 22.658 1.00 92.12 88 HIS A CA 1
ATOM 693 C C . HIS A 1 88 ? -3.472 4.558 23.014 1.00 92.12 88 HIS A C 1
ATOM 695 O O . HIS A 1 88 ? -2.531 5.190 22.524 1.00 92.12 88 HIS A O 1
ATOM 701 N N . ALA A 1 89 ? -3.274 3.505 23.813 1.00 92.00 89 ALA A N 1
ATOM 702 C CA . ALA A 1 89 ? -1.941 3.014 24.152 1.00 92.00 89 ALA A CA 1
ATOM 703 C C . ALA A 1 89 ? -1.176 2.527 22.907 1.00 92.00 89 ALA A C 1
ATOM 705 O O . ALA A 1 89 ? 0.016 2.815 22.752 1.00 92.00 89 ALA A O 1
ATOM 706 N N . ASN A 1 90 ? -1.857 1.843 21.983 1.00 91.00 90 ASN A N 1
ATOM 707 C CA . ASN A 1 90 ? -1.281 1.400 20.712 1.00 91.00 90 ASN A CA 1
ATOM 708 C C . ASN A 1 90 ? -0.896 2.580 19.810 1.00 91.00 90 ASN A C 1
ATOM 710 O O . ASN A 1 90 ? 0.215 2.607 19.276 1.00 91.00 90 ASN A O 1
ATOM 714 N N . LEU A 1 91 ? -1.759 3.592 19.692 1.00 89.81 91 LEU A N 1
ATOM 715 C CA . LEU A 1 91 ? -1.464 4.811 18.942 1.00 89.81 91 LEU A CA 1
ATOM 716 C C . LEU A 1 91 ? -0.300 5.591 19.565 1.00 89.81 91 LEU A C 1
ATOM 718 O O . LEU A 1 91 ? 0.580 6.053 18.840 1.00 89.81 91 LEU A O 1
ATOM 722 N N . ALA A 1 92 ? -0.252 5.711 20.893 1.00 89.00 92 ALA A N 1
ATOM 723 C CA . ALA A 1 92 ? 0.843 6.370 21.599 1.00 89.00 92 ALA A CA 1
ATOM 724 C C . ALA A 1 92 ? 2.178 5.638 21.388 1.00 89.00 92 ALA A C 1
ATOM 726 O O . ALA A 1 92 ? 3.194 6.276 21.115 1.00 89.00 92 ALA A O 1
ATOM 727 N N . ARG A 1 93 ? 2.174 4.301 21.439 1.00 87.88 93 ARG A N 1
ATOM 728 C CA . ARG A 1 93 ? 3.348 3.464 21.149 1.00 87.88 93 ARG A CA 1
ATOM 729 C C . ARG A 1 93 ? 3.834 3.653 19.716 1.00 87.88 93 ARG A C 1
ATOM 731 O O . ARG A 1 93 ? 5.015 3.914 19.509 1.00 87.88 93 ARG A O 1
ATOM 738 N N . ALA A 1 94 ? 2.923 3.599 18.744 1.00 86.31 94 ALA A N 1
ATOM 739 C CA . ALA A 1 94 ? 3.258 3.847 17.348 1.00 86.31 94 ALA A CA 1
ATOM 740 C C . ALA A 1 94 ? 3.813 5.268 17.156 1.00 86.31 94 ALA A C 1
ATOM 742 O O . ALA A 1 94 ? 4.824 5.449 16.488 1.00 86.31 94 ALA A O 1
ATOM 743 N N . ARG A 1 95 ? 3.218 6.288 17.788 1.00 85.19 95 ARG A N 1
ATOM 744 C CA . ARG A 1 95 ? 3.729 7.666 17.728 1.00 85.19 95 ARG A CA 1
ATOM 745 C C . ARG A 1 95 ? 5.144 7.783 18.280 1.00 85.19 95 ARG A C 1
ATOM 747 O O . ARG A 1 95 ? 5.971 8.361 17.590 1.00 85.19 95 ARG A O 1
ATOM 754 N N . ARG A 1 96 ? 5.431 7.208 19.453 1.00 82.81 96 ARG A N 1
ATOM 755 C CA . ARG A 1 96 ? 6.782 7.219 20.046 1.00 82.81 96 ARG A CA 1
ATOM 756 C C . ARG A 1 96 ? 7.813 6.530 19.159 1.00 82.81 96 ARG A C 1
ATOM 758 O O . ARG A 1 96 ? 8.936 6.991 19.069 1.00 82.81 96 ARG A O 1
ATOM 765 N N . HIS A 1 97 ? 7.427 5.460 18.476 1.00 80.19 97 HIS A N 1
ATOM 766 C CA . HIS A 1 97 ? 8.321 4.762 17.556 1.00 80.19 97 HIS A CA 1
ATOM 767 C C . HIS A 1 97 ? 8.675 5.616 16.321 1.00 80.19 97 HIS A C 1
ATOM 769 O O . HIS A 1 97 ? 9.828 5.682 15.910 1.00 80.19 97 HIS A O 1
ATOM 775 N N . PHE A 1 98 ? 7.696 6.346 15.773 1.00 76.75 98 PHE A N 1
ATOM 776 C CA . PHE A 1 98 ? 7.907 7.247 14.629 1.00 76.75 98 PHE A CA 1
ATOM 777 C C . PHE A 1 98 ? 8.475 8.621 15.005 1.00 76.75 98 PHE A C 1
ATOM 779 O O . PHE A 1 98 ? 9.061 9.287 14.162 1.00 76.75 98 PHE A O 1
ATOM 786 N N . HIS A 1 99 ? 8.272 9.065 16.241 1.00 77.06 99 HIS A N 1
ATOM 787 C CA . HIS A 1 99 ? 8.725 10.353 16.762 1.00 77.06 99 HIS A CA 1
ATOM 788 C C . HIS A 1 99 ? 9.255 10.142 18.190 1.00 77.06 99 HIS A C 1
ATOM 790 O O . HIS A 1 99 ? 8.544 10.453 19.150 1.00 77.06 99 HIS A O 1
ATOM 796 N N . PRO A 1 100 ? 10.475 9.596 18.361 1.00 72.44 100 PRO A N 1
ATOM 797 C CA . PRO A 1 100 ? 11.015 9.236 19.677 1.00 72.44 100 PRO A CA 1
ATOM 798 C C . PRO A 1 100 ? 11.438 10.430 20.558 1.00 72.44 100 PRO A C 1
ATOM 800 O O . PRO A 1 100 ? 12.147 10.246 21.544 1.00 72.44 100 PRO A O 1
ATOM 803 N N . GLY A 1 101 ? 10.938 11.635 20.268 1.00 70.12 101 GLY A N 1
ATOM 804 C CA . GLY A 1 101 ? 11.241 12.881 20.972 1.00 70.12 101 GLY A CA 1
ATOM 805 C C . GLY A 1 101 ? 12.333 13.706 20.278 1.00 70.12 101 GLY A C 1
ATOM 806 O O . GLY A 1 101 ? 12.973 13.222 19.351 1.00 70.12 101 GLY A O 1
ATOM 807 N N . PRO A 1 102 ? 12.555 14.960 20.707 1.00 62.91 102 PRO A N 1
ATOM 808 C CA . PRO A 1 102 ? 13.494 15.883 20.058 1.00 62.91 102 PRO A CA 1
ATOM 809 C C . PRO A 1 102 ? 14.965 15.436 20.124 1.00 62.91 102 PRO A C 1
ATOM 811 O O . PRO A 1 102 ? 15.764 15.873 19.307 1.00 62.91 102 PRO A O 1
ATOM 814 N N . ALA A 1 103 ? 15.318 14.548 21.058 1.00 66.62 103 ALA A N 1
ATOM 815 C CA . ALA A 1 103 ? 16.685 14.059 21.251 1.00 66.62 103 ALA A CA 1
ATOM 816 C C . ALA A 1 103 ? 17.006 12.757 20.489 1.00 66.62 103 ALA A C 1
ATOM 818 O O . ALA A 1 103 ? 18.117 12.241 20.605 1.00 66.62 103 ALA A O 1
ATOM 819 N N . ARG A 1 104 ? 16.042 12.168 19.766 1.00 68.44 104 ARG A N 1
ATOM 820 C CA . ARG A 1 104 ? 16.232 10.893 19.059 1.00 68.44 104 ARG A CA 1
ATOM 821 C C . ARG A 1 104 ? 15.603 10.936 17.674 1.00 68.44 104 ARG A C 1
ATOM 823 O O . ARG A 1 104 ? 14.442 11.302 17.512 1.00 68.44 104 ARG A O 1
ATOM 830 N N . GLU A 1 105 ? 16.350 10.480 16.679 1.00 71.06 105 GLU A N 1
ATOM 831 C CA . GLU A 1 105 ? 15.808 10.229 15.347 1.00 71.06 105 GLU A CA 1
ATOM 832 C C . GLU A 1 105 ? 15.100 8.867 15.301 1.00 71.06 105 GLU A C 1
ATOM 834 O O . GLU A 1 105 ? 15.532 7.898 15.927 1.00 71.06 105 GLU A O 1
ATOM 839 N N . SER A 1 106 ? 14.003 8.771 14.545 1.00 82.06 106 SER A N 1
ATOM 840 C CA . SER A 1 106 ? 13.337 7.484 14.313 1.00 82.06 106 SER A CA 1
ATOM 841 C C . SER A 1 106 ? 14.152 6.649 13.327 1.00 82.06 106 SER A C 1
ATOM 843 O O . SER A 1 106 ? 14.274 7.003 12.151 1.00 82.06 106 SER A O 1
ATOM 845 N N . ALA A 1 107 ? 14.670 5.509 13.790 1.00 83.69 107 ALA A N 1
ATOM 846 C CA . ALA A 1 107 ? 15.397 4.556 12.957 1.00 83.69 107 ALA A CA 1
ATOM 847 C C . ALA A 1 107 ? 14.541 4.063 11.775 1.00 83.69 107 ALA A C 1
ATOM 849 O O . ALA A 1 107 ? 15.043 3.907 10.663 1.00 83.69 107 ALA A O 1
ATOM 850 N N . GLU A 1 108 ? 13.236 3.884 11.979 1.00 82.81 108 GLU A N 1
ATOM 851 C CA . GLU A 1 108 ? 12.280 3.445 10.965 1.00 82.81 108 GLU A CA 1
ATOM 852 C C . GLU A 1 108 ? 12.032 4.520 9.910 1.00 82.81 108 GLU A C 1
ATOM 854 O O . GLU A 1 108 ? 11.996 4.205 8.718 1.00 82.81 108 GLU A O 1
ATOM 859 N N . LEU A 1 109 ? 11.879 5.788 10.313 1.00 82.56 109 LEU A N 1
ATOM 860 C CA . LEU A 1 109 ? 11.789 6.890 9.352 1.00 82.56 109 LEU A CA 1
ATOM 861 C C . LEU A 1 109 ? 13.091 7.034 8.573 1.00 82.56 109 LEU A C 1
ATOM 863 O O . LEU A 1 109 ? 13.045 7.117 7.347 1.00 82.56 109 LEU A O 1
ATOM 867 N N . ASN A 1 110 ? 14.237 6.972 9.249 1.00 87.06 110 ASN A N 1
ATOM 868 C CA . ASN A 1 110 ? 15.543 7.016 8.602 1.00 87.06 110 ASN A CA 1
ATOM 869 C C . ASN A 1 110 ? 15.716 5.864 7.608 1.00 87.06 110 ASN A C 1
ATOM 871 O O . ASN A 1 110 ? 16.171 6.078 6.486 1.00 87.06 110 ASN A O 1
ATOM 875 N N . ASN A 1 111 ? 15.291 4.651 7.960 1.00 88.69 111 ASN A N 1
ATOM 876 C CA . ASN A 1 111 ? 15.310 3.510 7.049 1.00 88.69 111 ASN A CA 1
ATOM 877 C C . ASN A 1 111 ? 14.349 3.707 5.860 1.00 88.69 111 ASN A C 1
ATOM 879 O O . ASN A 1 111 ? 14.713 3.447 4.715 1.00 88.69 111 ASN A O 1
ATOM 883 N N . CYS A 1 112 ? 13.145 4.237 6.095 1.00 88.88 112 CYS A N 1
ATOM 884 C CA . CYS A 1 112 ? 12.194 4.580 5.034 1.00 88.88 112 CYS A CA 1
ATOM 885 C C . CYS A 1 112 ? 12.796 5.592 4.045 1.00 88.88 112 CYS A C 1
ATOM 887 O O . CYS A 1 112 ? 12.768 5.365 2.833 1.00 88.88 112 CYS A O 1
ATOM 889 N N . VAL A 1 113 ? 13.399 6.668 4.559 1.00 89.94 113 VAL A N 1
ATOM 890 C CA . VAL A 1 113 ? 14.080 7.695 3.761 1.00 89.94 113 VAL A CA 1
ATOM 891 C C . VAL A 1 113 ? 15.239 7.083 2.974 1.00 89.94 113 VAL A C 1
ATOM 893 O O . VAL A 1 113 ? 15.298 7.268 1.758 1.00 89.94 113 VAL A O 1
ATOM 896 N N . LYS A 1 114 ? 16.093 6.277 3.617 1.00 92.25 114 LYS A N 1
ATOM 897 C CA . LYS A 1 114 ? 17.208 5.571 2.963 1.00 92.25 114 LYS A CA 1
ATOM 898 C C . LYS A 1 114 ? 16.732 4.672 1.820 1.00 92.25 114 LYS A C 1
ATOM 900 O O . LYS A 1 114 ? 17.293 4.717 0.727 1.00 92.25 114 LYS A O 1
ATOM 905 N N . LEU A 1 115 ? 15.674 3.881 2.022 1.00 91.88 115 LEU A N 1
ATOM 906 C CA . LEU A 1 115 ? 15.107 3.019 0.976 1.00 91.88 115 LEU A CA 1
ATOM 907 C C . LEU A 1 115 ? 14.616 3.827 -0.234 1.00 91.88 115 LEU A C 1
ATOM 909 O O . LEU A 1 115 ? 14.864 3.434 -1.378 1.00 91.88 115 LEU A O 1
ATOM 913 N N . ILE A 1 116 ? 13.954 4.962 0.008 1.00 91.25 116 ILE A N 1
ATOM 914 C CA . ILE A 1 116 ? 13.463 5.855 -1.050 1.00 91.25 116 ILE A CA 1
ATOM 915 C C . ILE A 1 116 ? 14.634 6.510 -1.792 1.00 91.25 116 ILE A C 1
ATOM 917 O O . ILE A 1 116 ? 14.664 6.482 -3.023 1.00 91.25 116 ILE A O 1
ATOM 921 N N . GLN A 1 117 ? 15.624 7.041 -1.070 1.00 91.62 117 GLN A N 1
ATOM 922 C CA . GLN A 1 117 ? 16.820 7.664 -1.648 1.00 91.62 117 GLN A CA 1
ATOM 923 C C . GLN A 1 117 ? 17.625 6.673 -2.495 1.00 91.62 117 GLN A C 1
ATOM 925 O O . GLN A 1 117 ? 18.013 6.993 -3.618 1.00 91.62 117 GLN A O 1
ATOM 930 N N . ASN A 1 118 ? 17.802 5.440 -2.019 1.00 89.44 118 ASN A N 1
ATOM 931 C CA . ASN A 1 118 ? 18.493 4.385 -2.760 1.00 89.44 118 ASN A CA 1
ATOM 932 C C . ASN A 1 118 ? 17.751 3.987 -4.041 1.00 89.44 118 ASN A C 1
ATOM 934 O O . ASN A 1 118 ? 18.380 3.698 -5.067 1.00 89.44 118 ASN A O 1
ATOM 938 N N . SER A 1 119 ? 16.416 3.967 -3.999 1.00 88.25 119 SER A N 1
ATOM 939 C CA . SER A 1 119 ? 15.608 3.715 -5.192 1.00 88.25 119 SER A CA 1
ATOM 940 C C . SER A 1 119 ? 15.720 4.871 -6.189 1.00 88.25 119 SER A C 1
ATOM 942 O O . SER A 1 119 ? 15.958 4.639 -7.373 1.00 88.25 119 SER A O 1
ATOM 944 N N . LEU A 1 120 ? 15.695 6.119 -5.708 1.00 86.62 120 LEU A N 1
ATOM 945 C CA . LEU A 1 120 ? 15.897 7.311 -6.534 1.00 86.62 120 LEU A CA 1
ATOM 946 C C . LEU A 1 120 ? 17.291 7.345 -7.181 1.00 86.62 120 LEU A C 1
ATOM 948 O O . LEU A 1 120 ? 17.411 7.620 -8.372 1.00 86.62 120 LEU A O 1
ATOM 952 N N . ALA A 1 121 ? 18.349 7.032 -6.432 1.00 86.12 121 ALA A N 1
ATOM 953 C CA . ALA A 1 121 ? 19.707 6.942 -6.966 1.00 86.12 121 ALA A CA 1
ATOM 954 C C . ALA A 1 121 ? 19.818 5.852 -8.043 1.00 86.12 121 ALA A C 1
ATOM 956 O O . ALA A 1 121 ? 20.461 6.040 -9.074 1.00 86.12 121 ALA A O 1
ATOM 957 N N . THR A 1 122 ? 19.143 4.719 -7.844 1.00 81.88 122 THR A N 1
ATOM 958 C CA . THR A 1 122 ? 19.099 3.639 -8.837 1.00 81.88 122 THR A CA 1
ATOM 959 C C . THR A 1 122 ? 18.346 4.060 -10.097 1.00 81.88 122 THR A C 1
ATOM 961 O O . THR A 1 122 ? 18.855 3.847 -11.192 1.00 81.88 122 THR A O 1
ATOM 964 N N . ALA A 1 123 ? 17.204 4.732 -9.954 1.00 78.25 123 ALA A N 1
ATOM 965 C CA . ALA A 1 123 ? 16.462 5.325 -11.063 1.00 78.25 123 ALA A CA 1
ATOM 966 C C . ALA A 1 123 ? 17.313 6.328 -11.868 1.00 78.25 123 ALA A C 1
ATOM 968 O O . ALA A 1 123 ? 17.317 6.295 -13.097 1.00 78.25 123 ALA A O 1
ATOM 969 N N . LYS A 1 124 ? 18.097 7.179 -11.192 1.00 78.44 124 LYS A N 1
ATOM 970 C CA . LYS A 1 124 ? 19.028 8.106 -11.856 1.00 78.44 124 LYS A CA 1
ATOM 971 C C . LYS A 1 124 ? 20.128 7.366 -12.632 1.00 78.44 124 LYS A C 1
ATOM 973 O O . LYS A 1 124 ? 20.398 7.720 -13.775 1.00 78.44 124 LYS A O 1
ATOM 978 N N . ARG A 1 125 ? 20.728 6.325 -12.038 1.00 73.94 125 ARG A N 1
ATOM 979 C CA . ARG A 1 125 ? 21.823 5.537 -12.646 1.00 73.94 125 ARG A CA 1
ATOM 980 C C . ARG A 1 125 ? 21.390 4.672 -13.818 1.00 73.94 125 ARG A C 1
ATOM 982 O O . ARG A 1 125 ? 22.118 4.593 -14.797 1.00 73.94 125 ARG A O 1
ATOM 989 N N . LEU A 1 126 ? 20.210 4.058 -13.735 1.00 65.56 126 LEU A N 1
ATOM 990 C CA . LEU A 1 126 ? 19.654 3.242 -14.818 1.00 65.56 126 LEU A CA 1
ATOM 991 C C . LEU A 1 126 ? 19.373 4.056 -16.086 1.00 65.56 126 LEU A C 1
ATOM 993 O O . LEU A 1 126 ? 18.963 3.468 -17.075 1.00 65.56 126 LEU A O 1
ATOM 997 N N . LYS A 1 127 ? 19.567 5.387 -16.051 1.00 61.66 127 LYS A N 1
ATOM 998 C CA . LYS A 1 127 ? 19.151 6.318 -17.093 1.00 61.66 127 LYS A CA 1
ATOM 999 C C . LYS A 1 127 ? 17.743 5.947 -17.544 1.00 61.66 127 LYS A C 1
ATOM 1001 O O . LYS A 1 127 ? 17.559 5.611 -18.699 1.00 61.66 127 LYS A O 1
ATOM 1006 N N . LEU A 1 128 ? 16.729 6.078 -16.675 1.00 58.25 128 LEU A N 1
ATOM 1007 C CA . LEU A 1 128 ? 15.315 5.922 -17.085 1.00 58.25 128 LEU A CA 1
ATOM 1008 C C . LEU A 1 128 ? 14.950 6.746 -18.347 1.00 58.25 128 LEU A C 1
ATOM 1010 O O . LEU A 1 128 ? 13.905 6.523 -18.937 1.00 58.25 128 LEU A O 1
ATOM 1014 N N . ARG A 1 129 ? 15.812 7.682 -18.769 1.00 50.25 129 ARG A N 1
ATOM 1015 C CA . ARG A 1 129 ? 15.810 8.352 -20.075 1.00 50.25 129 ARG A CA 1
ATOM 1016 C C . ARG A 1 129 ? 15.898 7.418 -21.294 1.00 50.25 129 ARG A C 1
ATOM 1018 O O . ARG A 1 129 ? 15.434 7.827 -22.344 1.00 50.25 129 ARG A O 1
ATOM 1025 N N . SER A 1 130 ? 16.464 6.213 -21.185 1.00 55.41 130 SER A N 1
ATOM 1026 C CA . SER A 1 130 ? 16.418 5.197 -22.250 1.00 55.41 130 SER A CA 1
ATOM 1027 C C . SER A 1 130 ? 15.095 4.428 -22.271 1.00 55.41 130 SER A C 1
ATOM 1029 O O . SER A 1 130 ? 14.882 3.594 -23.147 1.00 55.41 130 SER A O 1
ATOM 1031 N N . ILE A 1 131 ? 14.192 4.686 -21.315 1.00 62.78 131 ILE A N 1
ATOM 1032 C CA . ILE A 1 131 ? 12.857 4.106 -21.346 1.00 62.78 131 ILE A CA 1
ATOM 1033 C C . ILE A 1 131 ? 11.991 4.941 -22.274 1.00 62.78 131 ILE A C 1
ATOM 1035 O O . ILE A 1 131 ? 11.444 5.979 -21.909 1.00 62.78 131 ILE A O 1
ATOM 1039 N N . GLU A 1 132 ? 11.861 4.436 -23.488 1.00 65.62 132 GLU A N 1
ATOM 1040 C CA . GLU A 1 132 ? 10.978 5.002 -24.493 1.00 65.62 132 GLU A CA 1
ATOM 1041 C C . GLU A 1 132 ? 9.495 4.834 -24.124 1.00 65.62 132 GLU A C 1
ATOM 1043 O O . GLU A 1 132 ? 9.133 3.861 -23.444 1.00 65.62 132 GLU A O 1
ATOM 1048 N N . PRO A 1 133 ? 8.607 5.716 -24.626 1.00 69.81 133 PRO A N 1
ATOM 1049 C CA . PRO A 1 133 ? 7.157 5.572 -24.481 1.00 69.81 133 PRO A CA 1
ATOM 1050 C C . PRO A 1 133 ? 6.631 4.186 -24.885 1.00 69.81 133 PRO A C 1
ATOM 1052 O O . PRO A 1 133 ? 5.661 3.698 -24.299 1.00 69.81 133 PRO A O 1
ATOM 1055 N N . ALA A 1 134 ? 7.306 3.517 -25.827 1.00 72.31 134 ALA A N 1
ATOM 1056 C CA . ALA A 1 134 ? 6.999 2.157 -26.261 1.00 72.31 134 ALA A CA 1
ATOM 1057 C C . ALA A 1 134 ? 6.975 1.137 -25.103 1.00 72.31 134 ALA A C 1
ATOM 1059 O O . ALA A 1 134 ? 6.136 0.235 -25.099 1.00 72.31 134 ALA A O 1
ATOM 1060 N N . HIS A 1 135 ? 7.801 1.318 -24.068 1.00 76.19 135 HIS A N 1
ATOM 1061 C CA . HIS A 1 135 ? 7.878 0.409 -22.917 1.00 76.19 135 HIS A CA 1
ATOM 1062 C C . HIS A 1 135 ? 6.713 0.561 -21.924 1.00 76.19 135 HIS A C 1
ATOM 1064 O O . HIS A 1 135 ? 6.487 -0.320 -21.093 1.00 76.19 135 HIS A O 1
ATOM 1070 N N . ILE A 1 136 ? 5.944 1.653 -21.999 1.00 82.31 136 ILE A N 1
ATOM 1071 C CA . ILE A 1 136 ? 4.812 1.915 -21.096 1.00 82.31 136 ILE A CA 1
ATOM 1072 C C . ILE A 1 136 ? 3.606 1.042 -21.464 1.00 82.31 136 ILE A C 1
ATOM 1074 O O . ILE A 1 136 ? 2.923 0.505 -20.585 1.00 82.31 136 ILE A O 1
ATOM 1078 N N . GLY A 1 137 ? 3.337 0.892 -22.764 1.00 81.06 137 GLY A N 1
ATOM 1079 C CA . GLY A 1 137 ? 2.187 0.149 -23.286 1.00 81.06 137 GLY A CA 1
ATOM 1080 C C . GLY A 1 137 ? 2.106 -1.296 -22.769 1.00 81.06 137 GLY A C 1
ATOM 1081 O O . GLY A 1 137 ? 1.062 -1.683 -22.231 1.00 81.06 137 GLY A O 1
ATOM 1082 N N . PRO A 1 138 ? 3.186 -2.099 -22.866 1.00 85.69 138 PRO A N 1
ATOM 1083 C CA . PRO A 1 138 ? 3.244 -3.443 -22.292 1.00 85.69 138 PRO A CA 1
ATOM 1084 C C . PRO A 1 138 ? 2.938 -3.476 -20.788 1.00 85.69 138 PRO A C 1
ATOM 1086 O O . PRO A 1 138 ? 2.140 -4.305 -20.335 1.00 85.69 138 PRO A O 1
ATOM 1089 N N . GLY A 1 139 ? 3.507 -2.546 -20.014 1.00 86.44 139 GLY A N 1
ATOM 1090 C CA . GLY A 1 139 ? 3.271 -2.443 -18.574 1.00 86.44 139 GLY A CA 1
ATOM 1091 C C . GLY A 1 139 ? 1.812 -2.128 -18.236 1.00 86.44 139 GLY A C 1
ATOM 1092 O O . GLY A 1 139 ? 1.213 -2.792 -17.383 1.00 86.44 139 GLY A O 1
ATOM 1093 N N . LEU A 1 140 ? 1.195 -1.181 -18.949 1.00 87.31 140 LEU A N 1
ATOM 1094 C CA . LEU A 1 140 ? -0.220 -0.841 -18.778 1.00 87.31 140 LEU A CA 1
ATOM 1095 C C . LEU A 1 140 ? -1.132 -2.027 -19.116 1.00 87.31 140 LEU A C 1
ATOM 1097 O O . LEU A 1 140 ? -2.002 -2.380 -18.313 1.00 87.31 140 LEU A O 1
ATOM 1101 N N . ARG A 1 141 ? -0.893 -2.698 -20.253 1.00 86.50 141 ARG A N 1
ATOM 1102 C CA . ARG A 1 141 ? -1.624 -3.919 -20.640 1.00 86.50 141 ARG A CA 1
ATOM 1103 C C . ARG A 1 141 ? -1.518 -4.994 -19.562 1.00 86.50 141 ARG A C 1
ATOM 1105 O O . ARG A 1 141 ? -2.513 -5.640 -19.231 1.00 86.50 141 ARG A O 1
ATOM 1112 N N . GLN A 1 142 ? -0.340 -5.168 -18.964 1.00 89.88 142 GLN A N 1
ATOM 1113 C CA . GLN A 1 142 ? -0.147 -6.134 -17.887 1.00 89.88 142 GLN A CA 1
ATOM 1114 C C . GLN A 1 142 ? -0.933 -5.771 -16.618 1.00 89.88 142 GLN A C 1
ATOM 1116 O O . GLN A 1 142 ? -1.530 -6.664 -16.010 1.00 89.88 142 GLN A O 1
ATOM 1121 N N . ILE A 1 143 ? -0.948 -4.498 -16.210 1.00 88.88 143 ILE A N 1
ATOM 1122 C CA . ILE A 1 143 ? -1.740 -4.033 -15.058 1.00 88.88 143 ILE A CA 1
ATOM 1123 C C . ILE A 1 143 ? -3.231 -4.281 -15.315 1.00 88.88 143 ILE A C 1
ATOM 1125 O O . ILE A 1 143 ? -3.907 -4.875 -14.472 1.00 88.88 143 ILE A O 1
ATOM 1129 N N . TYR A 1 144 ? -3.727 -3.902 -16.495 1.00 87.12 144 TYR A N 1
ATOM 1130 C CA . TYR A 1 144 ? -5.127 -4.092 -16.870 1.00 87.12 144 TYR A CA 1
ATOM 1131 C C . TYR A 1 144 ? -5.522 -5.575 -16.899 1.00 87.12 144 TYR A C 1
ATOM 1133 O O . TYR A 1 144 ? -6.509 -5.965 -16.273 1.00 87.12 144 TYR A O 1
ATOM 1141 N N . ARG A 1 145 ? -4.709 -6.432 -17.533 1.00 91.06 145 AR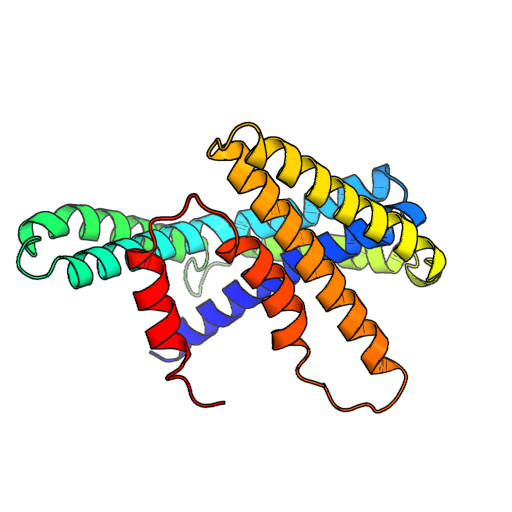G A N 1
ATOM 1142 C CA . ARG A 1 145 ? -4.944 -7.884 -17.586 1.00 91.06 145 ARG A CA 1
ATOM 1143 C C . ARG A 1 145 ? -5.015 -8.508 -16.192 1.00 91.06 145 ARG A C 1
ATOM 1145 O O . ARG A 1 145 ? -5.892 -9.331 -15.941 1.00 91.06 145 ARG A O 1
ATOM 1152 N N . LYS A 1 146 ? -4.134 -8.104 -15.268 1.00 92.94 146 LYS A N 1
ATOM 1153 C CA . LYS A 1 146 ? -4.183 -8.566 -13.869 1.00 92.94 146 LYS A CA 1
ATOM 1154 C C . LYS A 1 146 ? -5.458 -8.120 -13.161 1.00 92.94 146 LYS A C 1
ATOM 1156 O O . LYS A 1 146 ? -6.051 -8.919 -12.447 1.00 92.94 146 LYS A O 1
ATOM 1161 N N . GLY A 1 147 ? -5.898 -6.882 -13.386 1.00 90.38 147 GLY A N 1
ATOM 1162 C CA . GLY A 1 147 ? -7.174 -6.389 -12.867 1.00 90.38 147 GLY A CA 1
ATOM 1163 C C . GLY A 1 147 ? -8.370 -7.180 -13.388 1.00 90.38 147 GLY A C 1
ATOM 1164 O O . GLY A 1 147 ? -9.218 -7.582 -12.597 1.00 90.38 147 GLY A O 1
ATOM 1165 N N . ARG A 1 148 ? -8.407 -7.467 -14.695 1.00 92.44 148 ARG A N 1
ATOM 1166 C CA . ARG A 1 148 ? -9.457 -8.284 -15.324 1.00 92.44 148 ARG A CA 1
ATOM 1167 C C . ARG A 1 148 ? -9.491 -9.708 -14.777 1.00 92.44 148 ARG A C 1
ATOM 1169 O O . ARG A 1 148 ? -10.573 -10.191 -14.464 1.00 92.44 148 ARG A O 1
ATOM 1176 N N . LYS A 1 149 ? -8.325 -10.343 -14.619 1.00 94.38 149 LYS A N 1
ATOM 1177 C CA . LYS A 1 149 ? -8.209 -11.680 -14.022 1.00 94.38 149 LYS A CA 1
ATOM 1178 C C . LYS A 1 149 ? -8.705 -11.694 -12.573 1.00 94.38 149 LYS A C 1
ATOM 1180 O O . LYS A 1 149 ? -9.601 -12.465 -12.260 1.00 94.38 149 LYS A O 1
ATOM 1185 N N . ALA A 1 150 ? -8.198 -10.791 -11.731 1.00 92.81 150 ALA A N 1
ATOM 1186 C CA . ALA A 1 150 ? -8.609 -10.709 -10.328 1.00 92.81 150 ALA A CA 1
ATOM 1187 C C . ALA A 1 150 ? -10.108 -10.401 -10.177 1.00 92.81 150 ALA A C 1
ATOM 1189 O O . ALA A 1 150 ? -10.757 -10.918 -9.275 1.00 92.81 150 ALA A O 1
ATOM 1190 N N . ARG A 1 151 ? -10.679 -9.595 -11.086 1.00 93.44 151 ARG A N 1
ATOM 1191 C CA . ARG A 1 151 ? -12.128 -9.382 -11.149 1.00 93.44 151 ARG A CA 1
ATOM 1192 C C . ARG A 1 151 ? -12.859 -10.684 -11.449 1.00 93.44 151 ARG A C 1
ATOM 1194 O O . ARG A 1 151 ? -13.789 -11.005 -10.732 1.00 93.44 151 ARG A O 1
ATOM 1201 N N . ALA A 1 152 ? -12.475 -11.401 -12.505 1.00 92.19 152 ALA A N 1
ATOM 1202 C CA . ALA A 1 152 ? -13.142 -12.646 -12.885 1.00 92.19 152 ALA A CA 1
ATOM 1203 C C . ALA A 1 152 ? -13.130 -13.665 -11.733 1.00 92.19 152 ALA A C 1
ATOM 1205 O O . ALA A 1 152 ? -14.169 -14.227 -11.408 1.00 92.19 152 ALA A O 1
ATOM 1206 N N . GLU A 1 153 ? -11.989 -13.814 -11.056 1.00 93.88 153 GLU A N 1
ATOM 1207 C CA . GLU A 1 153 ? -11.848 -14.677 -9.877 1.00 93.88 153 GLU A CA 1
ATOM 1208 C C . GLU A 1 153 ? -12.763 -14.237 -8.725 1.00 93.88 153 GLU A C 1
ATOM 1210 O O . GLU A 1 153 ? -13.458 -15.069 -8.150 1.00 93.88 153 GLU A O 1
ATOM 1215 N N . ALA A 1 154 ? -12.808 -12.936 -8.417 1.00 92.12 154 ALA A N 1
ATOM 1216 C CA . ALA A 1 154 ? -13.653 -12.397 -7.352 1.00 92.12 154 ALA A CA 1
ATOM 1217 C C . ALA A 1 154 ? -15.155 -12.439 -7.673 1.00 92.12 154 ALA A C 1
ATOM 1219 O O . ALA A 1 154 ? -15.964 -12.491 -6.756 1.00 92.12 154 ALA A O 1
ATOM 1220 N N . MET A 1 155 ? -15.537 -12.383 -8.953 1.00 90.88 155 MET A N 1
ATOM 1221 C CA . MET A 1 155 ? -16.938 -12.505 -9.373 1.00 90.88 155 MET A CA 1
ATOM 1222 C C . MET A 1 155 ? -17.405 -13.961 -9.386 1.00 90.88 155 MET A C 1
ATOM 1224 O O . MET A 1 155 ? -18.576 -14.218 -9.139 1.00 90.88 155 MET A O 1
ATOM 1228 N N . SER A 1 156 ? -16.506 -14.902 -9.683 1.00 94.44 156 SER A N 1
ATOM 1229 C CA . SER A 1 156 ? -16.822 -16.330 -9.653 1.00 94.44 156 SER A CA 1
ATOM 1230 C C . SER A 1 156 ? -16.950 -16.867 -8.228 1.00 94.44 156 SER A C 1
ATOM 1232 O O . SER A 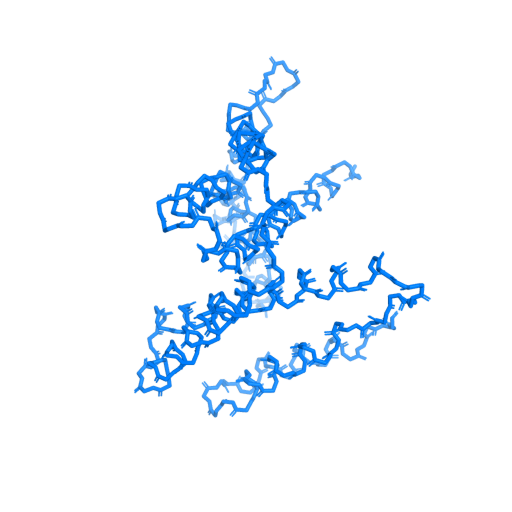1 156 ? -17.732 -17.781 -8.003 1.00 94.44 156 SER A O 1
ATOM 1234 N N . ASP A 1 157 ? -16.155 -16.347 -7.292 1.00 92.88 157 ASP A N 1
ATOM 1235 C CA . ASP A 1 157 ? -16.144 -16.769 -5.891 1.00 92.88 157 ASP A CA 1
ATOM 1236 C C . ASP A 1 157 ? -15.662 -15.596 -5.007 1.00 92.88 157 ASP A C 1
ATOM 1238 O O . ASP A 1 157 ? -14.457 -15.311 -4.952 1.00 92.88 157 ASP A O 1
ATOM 1242 N N . PRO A 1 158 ? -16.582 -14.848 -4.373 1.00 92.44 158 PRO A N 1
ATOM 1243 C CA . PRO A 1 158 ? -16.286 -13.576 -3.718 1.00 92.44 158 PRO A CA 1
ATOM 1244 C C . PRO A 1 158 ? -15.727 -13.750 -2.298 1.00 92.44 158 PRO A C 1
ATOM 1246 O O . PRO A 1 158 ? -16.336 -13.326 -1.317 1.00 92.44 158 PRO A O 1
ATOM 1249 N N . THR A 1 159 ? -14.523 -14.308 -2.172 1.00 93.38 159 THR A N 1
ATOM 1250 C CA . THR A 1 159 ? -13.815 -14.336 -0.880 1.00 93.38 159 THR A CA 1
ATOM 1251 C C . THR A 1 159 ? -13.200 -12.977 -0.538 1.00 93.38 159 THR A C 1
ATOM 1253 O O . THR A 1 159 ? -12.890 -12.165 -1.420 1.00 93.38 159 THR A O 1
ATOM 1256 N N . THR A 1 160 ? -12.953 -12.730 0.753 1.00 90.94 160 THR A N 1
ATOM 1257 C CA . THR A 1 160 ? -12.265 -11.519 1.235 1.00 90.94 160 THR A CA 1
ATOM 1258 C C . THR A 1 160 ? -10.936 -11.302 0.512 1.00 90.94 160 THR A C 1
ATOM 1260 O O . THR A 1 160 ? -10.628 -10.185 0.093 1.00 90.94 160 THR A O 1
ATOM 1263 N N . GLU A 1 161 ? -10.161 -12.364 0.313 1.00 92.44 161 GLU A N 1
ATOM 1264 C CA . GLU A 1 161 ? -8.850 -12.339 -0.331 1.00 92.44 161 GLU A CA 1
ATOM 1265 C C . GLU A 1 161 ? -8.972 -11.969 -1.808 1.00 92.44 161 GLU A C 1
ATOM 1267 O O . GLU A 1 161 ? -8.226 -11.113 -2.289 1.00 92.44 161 GLU A O 1
ATOM 1272 N N . LYS A 1 162 ? -9.935 -12.560 -2.524 1.00 89.56 162 LYS A N 1
ATOM 1273 C CA . LYS A 1 162 ? -10.159 -12.300 -3.953 1.00 89.56 162 LYS A CA 1
ATOM 1274 C C . LYS A 1 162 ? -10.689 -10.887 -4.188 1.00 89.56 16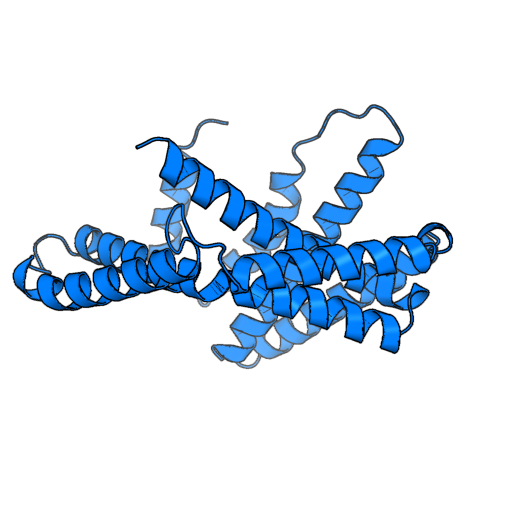2 LYS A C 1
ATOM 1276 O O . LYS A 1 162 ? -10.173 -10.167 -5.046 1.00 89.56 162 LYS A O 1
ATOM 1281 N N . LEU A 1 163 ? -11.635 -10.431 -3.367 1.00 89.50 163 LEU A N 1
ATOM 1282 C CA . LEU A 1 163 ? -12.124 -9.049 -3.384 1.00 89.50 163 LEU A CA 1
ATOM 1283 C C . LEU A 1 163 ? -11.006 -8.053 -3.036 1.00 89.50 163 LEU A C 1
ATOM 1285 O O . LEU A 1 163 ? -10.869 -7.005 -3.680 1.00 89.50 163 LEU A O 1
ATOM 1289 N N . HIS A 1 164 ? -10.163 -8.379 -2.052 1.00 88.25 164 HIS A N 1
ATOM 1290 C CA . HIS A 1 164 ? -9.005 -7.564 -1.693 1.00 88.25 164 HIS A CA 1
ATOM 1291 C C . HIS A 1 164 ? -7.980 -7.501 -2.830 1.00 88.25 164 HIS A C 1
ATOM 1293 O O . HIS A 1 164 ? -7.463 -6.418 -3.133 1.00 88.25 164 HIS A O 1
ATOM 1299 N N . GLU A 1 165 ? -7.703 -8.629 -3.485 1.00 93.19 165 GLU A N 1
ATOM 1300 C CA . GLU A 1 165 ? -6.809 -8.704 -4.635 1.00 93.19 165 GLU A CA 1
ATOM 1301 C C . GLU A 1 165 ? -7.336 -7.851 -5.785 1.00 93.19 165 GLU A C 1
ATOM 1303 O O . GLU A 1 165 ? -6.604 -7.001 -6.301 1.00 93.19 165 GLU A O 1
ATOM 1308 N N . TRP A 1 166 ? -8.618 -7.988 -6.132 1.00 94.31 166 TRP A N 1
ATOM 1309 C CA . TRP A 1 166 ? -9.238 -7.177 -7.172 1.00 94.31 166 TRP A CA 1
ATOM 1310 C C . TRP A 1 166 ? -9.147 -5.683 -6.845 1.00 94.31 166 TRP A C 1
ATOM 1312 O O . TRP A 1 166 ? -8.622 -4.905 -7.649 1.00 94.31 166 TRP A O 1
ATOM 1322 N N . ARG A 1 167 ? -9.521 -5.273 -5.624 1.00 92.19 167 ARG A N 1
ATOM 1323 C CA . ARG A 1 167 ? -9.385 -3.879 -5.173 1.00 92.19 167 ARG A CA 1
ATOM 1324 C C . ARG A 1 167 ? -7.940 -3.380 -5.264 1.00 92.19 167 ARG A C 1
ATOM 1326 O O . ARG A 1 167 ? -7.700 -2.215 -5.598 1.00 92.19 167 ARG A O 1
ATOM 1333 N N . LYS A 1 168 ? -6.960 -4.225 -4.939 1.00 90.12 168 LYS A N 1
ATOM 1334 C CA . LYS A 1 168 ? -5.534 -3.897 -5.054 1.00 90.12 168 LYS A CA 1
ATOM 1335 C C . LYS A 1 168 ? -5.141 -3.661 -6.516 1.00 90.12 168 LYS A C 1
ATOM 1337 O O . LYS A 1 168 ? -4.432 -2.690 -6.782 1.00 90.12 168 LYS A O 1
ATOM 1342 N N . GLN A 1 169 ? -5.626 -4.477 -7.453 1.00 93.00 169 GLN A N 1
ATOM 1343 C CA . GLN A 1 169 ? -5.374 -4.287 -8.887 1.00 93.00 169 GLN A CA 1
ATOM 1344 C C . GLN A 1 169 ? -6.038 -3.022 -9.442 1.00 93.00 169 GLN A C 1
ATOM 1346 O O . GLN A 1 169 ? -5.380 -2.266 -10.154 1.00 93.00 169 GLN A O 1
ATOM 1351 N N . VAL A 1 170 ? -7.280 -2.721 -9.045 1.00 90.94 170 VAL A N 1
ATOM 1352 C CA . VAL A 1 170 ? -7.954 -1.457 -9.404 1.00 90.94 170 VAL A CA 1
ATOM 1353 C C . VAL A 1 170 ? -7.134 -0.256 -8.928 1.00 90.94 170 VAL A C 1
ATOM 1355 O O . VAL A 1 170 ? -6.887 0.675 -9.691 1.00 90.94 170 VAL A O 1
ATOM 1358 N N . LYS A 1 171 ? -6.607 -0.301 -7.696 1.00 88.69 171 LYS A N 1
ATOM 1359 C CA . LYS A 1 171 ? -5.698 0.743 -7.196 1.00 88.69 171 LYS A CA 1
ATOM 1360 C C . LYS A 1 171 ? -4.425 0.861 -8.031 1.00 88.69 171 LYS A C 1
ATOM 1362 O O . LYS A 1 171 ? -3.940 1.976 -8.200 1.00 88.69 171 LYS A O 1
ATOM 1367 N N . TYR A 1 172 ? -3.847 -0.237 -8.517 1.00 91.75 172 TYR A N 1
ATOM 1368 C CA . TYR A 1 172 ? -2.676 -0.147 -9.393 1.00 91.75 172 TYR A CA 1
ATOM 1369 C C . TYR A 1 172 ? -3.009 0.533 -10.716 1.00 91.75 172 TYR A C 1
ATOM 1371 O O . TYR A 1 172 ? -2.253 1.411 -11.118 1.00 91.75 172 TYR A O 1
ATOM 1379 N N . LEU A 1 173 ? -4.133 0.175 -11.340 1.00 88.81 173 LEU A N 1
ATOM 1380 C CA . LEU A 1 173 ? -4.582 0.800 -12.581 1.00 88.81 173 LEU A CA 1
ATOM 1381 C C . LEU A 1 173 ? -4.829 2.300 -12.389 1.00 88.81 173 LEU A C 1
ATOM 1383 O O . LEU A 1 173 ? -4.260 3.098 -13.122 1.00 88.81 173 LEU A O 1
ATOM 1387 N N . PHE A 1 174 ? -5.565 2.684 -11.343 1.00 89.88 174 PHE A N 1
ATOM 1388 C CA . PHE A 1 174 ? -5.822 4.088 -11.018 1.00 89.88 174 PHE A CA 1
ATOM 1389 C C . PHE A 1 174 ? -4.529 4.899 -10.858 1.00 89.88 174 PHE A C 1
ATOM 1391 O O . PHE A 1 174 ? -4.364 5.949 -11.470 1.00 89.88 174 PHE A O 1
ATOM 1398 N N . ASN A 1 175 ? -3.580 4.398 -10.058 1.00 90.25 175 ASN A N 1
ATOM 1399 C CA . ASN A 1 175 ? -2.309 5.096 -9.854 1.00 90.25 175 ASN A CA 1
ATOM 1400 C C . ASN A 1 175 ? -1.459 5.139 -11.134 1.00 90.25 175 ASN A C 1
ATOM 1402 O O . ASN A 1 175 ? -0.709 6.089 -11.321 1.00 90.25 175 ASN A O 1
ATOM 1406 N N . ALA A 1 176 ? -1.545 4.123 -11.997 1.00 87.44 176 ALA A N 1
ATOM 1407 C CA . ALA A 1 176 ? -0.851 4.118 -13.280 1.00 87.44 176 ALA A CA 1
ATOM 1408 C C . ALA A 1 176 ? -1.424 5.180 -14.230 1.00 87.44 176 ALA A C 1
ATOM 1410 O O . ALA A 1 176 ? -0.657 5.935 -14.819 1.00 87.44 176 ALA A O 1
ATOM 1411 N N . SER A 1 177 ? -2.753 5.289 -14.322 1.00 86.81 177 SER A N 1
ATOM 1412 C CA . SER A 1 177 ? -3.428 6.334 -15.100 1.00 86.81 177 SER A CA 1
ATOM 1413 C C . SER A 1 177 ? -3.078 7.734 -14.600 1.00 86.81 177 SER A C 1
ATOM 1415 O O . SER A 1 177 ? -2.718 8.586 -15.398 1.00 86.81 177 SER A O 1
ATOM 1417 N N . ASP A 1 178 ? -3.095 7.953 -13.285 1.00 84.25 178 ASP A N 1
ATOM 1418 C CA . ASP A 1 178 ? -2.743 9.243 -12.679 1.00 84.25 178 ASP A CA 1
ATOM 1419 C C . ASP A 1 178 ? -1.287 9.663 -12.972 1.00 84.25 178 ASP A C 1
ATOM 1421 O O . ASP A 1 178 ? -1.012 10.824 -13.287 1.00 84.25 178 ASP A O 1
ATOM 1425 N N . VAL A 1 179 ? -0.350 8.705 -12.945 1.00 83.75 179 VAL A N 1
ATOM 1426 C CA . VAL A 1 179 ? 1.045 8.935 -13.359 1.00 83.75 179 VAL A CA 1
ATOM 1427 C C . VAL A 1 179 ? 1.126 9.318 -14.840 1.00 83.75 179 VAL A C 1
ATOM 1429 O O . VAL A 1 179 ? 1.836 10.261 -15.177 1.00 83.75 179 VAL A O 1
ATOM 1432 N N . LEU A 1 180 ? 0.389 8.631 -15.718 1.00 82.38 180 LEU A N 1
ATOM 1433 C CA . LEU A 1 180 ? 0.377 8.913 -17.159 1.00 82.38 180 LEU A CA 1
ATOM 1434 C C . LEU A 1 180 ? -0.225 10.284 -17.484 1.00 82.38 180 LEU A C 1
ATOM 1436 O O . LEU A 1 180 ? 0.379 11.048 -18.234 1.00 82.38 180 LEU A O 1
ATOM 1440 N N . SER A 1 181 ? -1.361 10.630 -16.875 1.00 77.62 181 SER A N 1
ATOM 1441 C CA . SER A 1 181 ? -1.993 11.943 -17.038 1.00 77.62 181 SER A CA 1
ATOM 1442 C C . SER A 1 181 ? -1.068 13.075 -16.591 1.00 77.62 181 SER A C 1
ATOM 1444 O O . SER A 1 181 ? -0.969 14.092 -17.269 1.00 77.62 181 SER A O 1
ATOM 1446 N N . SER A 1 182 ? -0.325 12.873 -15.499 1.00 75.19 182 SER A N 1
ATOM 1447 C CA . SER A 1 182 ? 0.635 13.865 -15.000 1.00 75.19 182 SER A CA 1
ATOM 1448 C C . SER A 1 182 ? 1.844 14.059 -15.928 1.00 75.19 182 SER A C 1
ATOM 1450 O O . SER A 1 182 ? 2.429 15.137 -15.935 1.00 75.19 182 SER A O 1
ATOM 1452 N N . MET A 1 183 ? 2.227 13.043 -16.714 1.00 66.94 183 MET A N 1
ATOM 1453 C CA . MET A 1 183 ? 3.311 13.161 -17.701 1.00 66.94 183 MET A CA 1
ATOM 1454 C C . MET A 1 183 ? 2.867 13.918 -18.959 1.00 66.94 183 MET A C 1
ATOM 1456 O O . MET A 1 183 ? 3.644 14.706 -19.491 1.00 66.94 183 MET A O 1
ATOM 1460 N N . GLY A 1 184 ? 1.621 13.725 -19.409 1.00 53.88 184 GLY A N 1
ATOM 1461 C CA . GLY A 1 184 ? 1.074 14.409 -20.589 1.00 53.88 184 GLY A CA 1
ATOM 1462 C C . GLY A 1 184 ? 0.884 15.919 -20.401 1.00 53.88 184 GLY A C 1
ATOM 1463 O O . GLY A 1 184 ? 1.024 16.678 -21.354 1.00 53.88 184 GLY A O 1
ATOM 1464 N N . SER A 1 185 ? 0.632 16.380 -19.172 1.00 51.88 185 SER A N 1
ATOM 1465 C CA . SER A 1 185 ? 0.435 17.809 -18.874 1.00 51.88 185 SER A CA 1
ATOM 1466 C C . SER A 1 185 ? 1.717 18.653 -18.861 1.00 51.88 185 SER A C 1
ATOM 1468 O O . SER A 1 185 ? 1.623 19.875 -18.849 1.00 51.88 185 SER A O 1
ATOM 1470 N N . ASN A 1 186 ? 2.908 18.044 -18.879 1.00 46.22 186 ASN A N 1
ATOM 1471 C CA . ASN A 1 186 ? 4.179 18.784 -18.889 1.00 46.22 186 ASN A CA 1
ATOM 1472 C C . ASN A 1 186 ? 4.665 19.172 -20.303 1.00 46.22 186 ASN A C 1
ATOM 1474 O O . ASN A 1 186 ? 5.694 19.831 -20.413 1.00 46.22 186 ASN A O 1
ATOM 1478 N N . GLY A 1 187 ? 3.963 18.760 -21.369 1.00 37.34 187 GLY A N 1
ATOM 1479 C CA . GLY A 1 187 ? 4.388 18.957 -22.765 1.00 37.34 187 GLY A CA 1
ATOM 1480 C C . GLY A 1 187 ? 3.631 20.021 -23.564 1.00 37.34 187 GLY A C 1
ATOM 1481 O O . GLY A 1 187 ? 4.049 20.340 -24.666 1.00 37.34 187 GLY A O 1
ATOM 1482 N N . ASN A 1 188 ? 2.534 20.573 -23.051 1.00 33.81 188 ASN A N 1
ATOM 1483 C CA . ASN A 1 188 ? 1.843 21.722 -23.639 1.00 33.81 188 ASN A CA 1
ATOM 1484 C C . ASN A 1 188 ? 0.903 22.301 -22.584 1.00 33.81 188 ASN A C 1
ATOM 1486 O O . ASN A 1 188 ? 0.280 21.539 -21.846 1.00 33.81 188 ASN A O 1
ATOM 1490 N N . GLY A 1 189 ? 0.826 23.632 -22.506 1.00 34.41 189 GLY A N 1
ATOM 1491 C CA . GLY A 1 189 ? 0.061 24.403 -21.521 1.00 34.41 189 GLY A CA 1
ATOM 1492 C C . GLY A 1 189 ? -1.451 24.172 -21.566 1.00 34.41 189 GLY A C 1
ATOM 1493 O O . GLY A 1 189 ? -2.218 25.075 -21.880 1.00 34.41 189 GLY A O 1
ATOM 1494 N N . ILE A 1 190 ? -1.894 22.972 -21.206 1.00 30.38 190 ILE A N 1
ATOM 1495 C CA . ILE A 1 190 ? -3.291 22.630 -20.990 1.00 30.38 190 ILE A CA 1
ATOM 1496 C C . ILE A 1 190 ? -3.492 22.612 -19.479 1.00 30.38 190 ILE A C 1
ATOM 1498 O O . ILE A 1 190 ? -2.948 21.766 -18.764 1.00 30.38 190 ILE A O 1
ATOM 1502 N N . LYS A 1 191 ? -4.250 23.606 -18.997 1.00 29.92 191 LYS A N 1
ATOM 1503 C CA . LYS A 1 191 ? -4.710 23.734 -17.607 1.00 29.92 191 LYS A CA 1
ATOM 1504 C C . LYS A 1 191 ? -5.124 22.359 -17.084 1.00 29.92 191 LYS A C 1
ATOM 1506 O O . LYS A 1 191 ? -5.829 21.647 -17.793 1.00 29.92 191 LYS A O 1
ATOM 1511 N N . LYS A 1 192 ? -4.706 22.017 -15.854 1.00 31.88 192 LYS A N 1
ATOM 1512 C CA . LYS A 1 192 ? -5.144 20.822 -15.110 1.00 31.88 192 LYS A CA 1
ATOM 1513 C C . LYS A 1 192 ? -6.658 20.663 -15.269 1.00 31.88 192 LYS A C 1
ATOM 1515 O O . LYS A 1 192 ? -7.415 21.285 -14.528 1.00 31.88 192 LYS A O 1
ATOM 1520 N N . SER A 1 193 ? -7.103 19.855 -16.229 1.00 29.55 193 SER A N 1
ATOM 1521 C CA . SER A 1 193 ? -8.496 19.460 -16.273 1.00 29.55 193 SER A CA 1
ATOM 1522 C C . SER A 1 193 ? -8.660 18.459 -15.144 1.00 29.55 193 SER A C 1
ATOM 1524 O O . SER A 1 193 ? -7.863 17.530 -14.965 1.00 29.55 193 SER A O 1
ATOM 1526 N N . SER A 1 194 ? -9.660 18.721 -14.320 1.00 36.12 194 SER A N 1
ATOM 1527 C CA . SER A 1 194 ? -10.234 17.829 -13.332 1.00 36.12 194 SER A CA 1
ATOM 1528 C C . SER A 1 194 ? -10.563 16.483 -13.988 1.00 36.12 194 SER A C 1
ATOM 1530 O O . SER A 1 194 ? -11.694 16.193 -14.341 1.00 36.12 194 SER A O 1
ATOM 1532 N N . SER A 1 195 ? -9.555 15.627 -14.153 1.00 38.59 195 SER A N 1
ATOM 1533 C CA . SER A 1 195 ? -9.699 14.247 -14.636 1.00 38.59 195 SER A CA 1
ATOM 1534 C C . SER A 1 195 ? -10.089 13.293 -13.497 1.00 38.59 195 SER A C 1
ATOM 1536 O O . SER A 1 195 ? -10.310 12.101 -13.709 1.00 38.59 195 SER A O 1
ATOM 1538 N N . GLY A 1 196 ? -10.210 13.832 -12.278 1.00 39.72 196 GLY A N 1
ATOM 1539 C CA . GLY A 1 196 ? -10.714 13.150 -11.091 1.00 39.72 196 GLY A CA 1
ATOM 1540 C C . GLY A 1 196 ? -12.082 12.479 -11.276 1.00 39.72 196 GLY A C 1
ATOM 1541 O O . GLY A 1 196 ? -12.206 11.342 -10.833 1.00 39.72 196 GLY A O 1
ATOM 1542 N N . PRO A 1 197 ? -13.084 13.083 -11.952 1.00 41.44 197 PRO A N 1
ATOM 1543 C CA . PRO A 1 197 ? -14.422 12.511 -12.037 1.00 41.44 197 PRO A CA 1
ATOM 1544 C C . PRO A 1 197 ? -14.521 11.322 -12.989 1.00 41.44 197 PRO A C 1
ATOM 1546 O O . PRO A 1 197 ? -15.157 10.354 -12.622 1.00 41.44 197 PRO A O 1
ATOM 1549 N N . ILE A 1 198 ? -13.898 11.325 -14.173 1.00 37.12 198 ILE A N 1
ATOM 1550 C CA . ILE A 1 198 ? -14.187 10.312 -15.215 1.00 37.12 198 ILE A CA 1
ATOM 1551 C C . ILE A 1 198 ? -13.545 8.956 -14.888 1.00 37.12 198 ILE A C 1
ATOM 1553 O O . ILE A 1 198 ? -14.208 7.921 -14.934 1.00 37.12 198 ILE A O 1
ATOM 1557 N N . ALA A 1 199 ? -12.274 8.951 -14.473 1.00 38.09 199 ALA A N 1
ATOM 1558 C CA . ALA A 1 199 ? -11.603 7.728 -14.029 1.00 38.09 199 ALA A CA 1
ATOM 1559 C C . ALA A 1 199 ? -12.203 7.188 -12.716 1.00 38.09 199 ALA A C 1
ATOM 1561 O O . ALA A 1 199 ? -12.265 5.972 -12.511 1.00 38.09 199 ALA A O 1
ATOM 1562 N N . TRP A 1 200 ? -12.680 8.089 -11.846 1.00 39.56 200 TRP A N 1
ATOM 1563 C CA . TRP A 1 200 ? -13.455 7.731 -10.660 1.00 39.56 200 TRP A CA 1
ATOM 1564 C C . TRP A 1 200 ? -14.820 7.156 -11.030 1.00 39.56 200 TRP A C 1
ATOM 1566 O O . TRP A 1 200 ? -15.180 6.140 -10.462 1.00 39.56 200 TRP A O 1
ATOM 1576 N N . ARG A 1 201 ? -15.531 7.723 -12.010 1.00 37.94 201 ARG A N 1
ATOM 1577 C CA . ARG A 1 201 ? -16.854 7.277 -12.470 1.00 37.94 201 ARG A CA 1
ATOM 1578 C C . ARG A 1 201 ? -16.795 5.873 -13.055 1.00 37.94 201 ARG A C 1
ATOM 1580 O O . ARG A 1 201 ? -17.576 5.039 -12.641 1.00 37.94 201 ARG A O 1
ATOM 1587 N N . ILE A 1 202 ? -15.789 5.563 -13.874 1.00 43.19 202 ILE A N 1
ATOM 1588 C CA . ILE A 1 202 ? -15.579 4.206 -14.413 1.00 43.19 202 ILE A CA 1
ATOM 1589 C C . ILE A 1 202 ? -15.240 3.205 -13.293 1.00 43.19 202 ILE A C 1
ATOM 1591 O O . ILE A 1 202 ? -15.727 2.075 -13.289 1.00 43.19 202 ILE A O 1
ATOM 1595 N N . CYS A 1 203 ? -14.420 3.605 -12.313 1.00 40.81 203 CYS A N 1
ATOM 1596 C CA . CYS A 1 203 ? -14.133 2.759 -11.149 1.00 40.81 203 CYS A CA 1
ATOM 1597 C C . CYS A 1 203 ? -15.340 2.624 -10.203 1.00 40.81 203 CYS A C 1
ATOM 1599 O O . CYS A 1 203 ? -15.501 1.574 -9.593 1.00 40.81 203 CYS A O 1
ATOM 1601 N N . TRP A 1 204 ? -16.163 3.666 -10.071 1.00 44.12 204 TRP A N 1
ATOM 1602 C CA . TRP A 1 204 ? -17.343 3.749 -9.211 1.00 44.12 204 TRP A CA 1
ATOM 1603 C C . TRP A 1 204 ? -18.511 2.968 -9.805 1.00 44.12 204 TRP A C 1
ATOM 1605 O O . TRP A 1 204 ? -19.056 2.124 -9.114 1.00 44.12 204 TRP A O 1
ATOM 1615 N N . GLU A 1 205 ? -18.806 3.125 -11.095 1.00 41.62 205 GLU A N 1
ATOM 1616 C CA . GLU A 1 205 ? -19.807 2.347 -11.836 1.00 41.62 205 GLU A CA 1
ATOM 1617 C C . GLU A 1 205 ? -19.465 0.851 -11.843 1.00 41.62 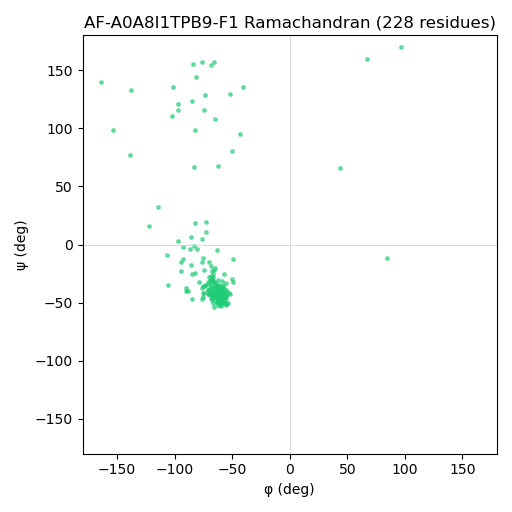205 GLU A C 1
ATOM 1619 O O . GLU A 1 205 ? -20.345 0.011 -11.671 1.00 41.62 205 GLU A O 1
ATOM 1624 N N . ALA A 1 206 ? -18.177 0.492 -11.925 1.00 44.19 206 ALA A N 1
ATOM 1625 C CA . ALA A 1 206 ? -17.730 -0.895 -11.772 1.00 44.19 206 ALA A CA 1
ATOM 1626 C C . ALA A 1 206 ? -17.920 -1.458 -10.346 1.00 44.19 206 ALA A C 1
ATOM 1628 O O . ALA A 1 206 ? -17.972 -2.678 -10.178 1.00 44.19 206 ALA A O 1
ATOM 1629 N N . ILE A 1 207 ? -18.005 -0.591 -9.329 1.00 41.03 207 ILE A N 1
ATOM 1630 C CA . ILE A 1 207 ? -18.253 -0.945 -7.923 1.00 41.03 207 ILE A CA 1
ATOM 1631 C C . ILE A 1 207 ? -19.763 -0.950 -7.613 1.00 41.03 207 ILE A C 1
ATOM 1633 O O . ILE A 1 207 ? -20.218 -1.848 -6.911 1.00 41.03 207 ILE A O 1
ATOM 1637 N N . THR A 1 208 ? -20.545 0.002 -8.139 1.00 41.72 208 THR A N 1
ATOM 1638 C CA . THR A 1 208 ? -21.980 0.171 -7.845 1.00 41.72 208 THR A CA 1
ATOM 1639 C C . THR A 1 208 ? -22.900 -0.699 -8.696 1.00 41.72 208 THR A C 1
ATOM 1641 O O . THR A 1 208 ? -23.968 -1.056 -8.219 1.00 41.72 208 THR A O 1
ATOM 1644 N N . ASN A 1 209 ? -22.494 -1.116 -9.901 1.00 42.34 209 ASN A N 1
ATOM 1645 C CA . ASN A 1 209 ? -23.274 -2.054 -10.728 1.00 42.34 209 ASN A CA 1
ATOM 1646 C C . ASN A 1 209 ? -23.061 -3.533 -10.339 1.00 42.34 209 ASN A C 1
ATOM 1648 O O . ASN A 1 209 ? -23.334 -4.430 -11.135 1.00 42.34 209 ASN A O 1
ATOM 1652 N N . SER A 1 210 ? -22.544 -3.812 -9.136 1.00 40.03 210 SER A N 1
ATOM 1653 C CA . SER A 1 210 ? -22.407 -5.176 -8.606 1.00 40.03 210 SER A CA 1
ATOM 1654 C C . SER A 1 210 ? -23.599 -5.509 -7.690 1.00 40.03 210 SER A C 1
ATOM 1656 O O . SER A 1 210 ? -23.772 -4.830 -6.679 1.00 40.03 210 SER A O 1
ATOM 1658 N N . PRO A 1 211 ? -24.401 -6.551 -7.981 1.00 36.00 211 PRO A N 1
ATOM 1659 C CA . PRO A 1 211 ? -25.692 -6.819 -7.326 1.00 36.00 211 PRO A CA 1
ATOM 1660 C C . PRO A 1 211 ? -25.615 -7.333 -5.871 1.00 36.00 211 PRO A C 1
ATOM 1662 O O . PRO A 1 211 ? -26.617 -7.771 -5.320 1.00 36.00 211 PRO A O 1
ATOM 1665 N N . CYS A 1 212 ? -24.449 -7.297 -5.223 1.00 35.72 212 CYS A N 1
ATOM 1666 C CA . CYS A 1 212 ? -24.184 -8.014 -3.969 1.00 35.72 212 CYS A CA 1
ATOM 1667 C C . CYS A 1 212 ? -23.739 -7.135 -2.782 1.00 35.72 212 CYS A C 1
ATOM 1669 O O . CYS A 1 212 ? -23.260 -7.658 -1.778 1.00 35.72 212 CYS A O 1
ATOM 1671 N N . TRP A 1 213 ? -23.931 -5.812 -2.843 1.00 37.81 213 TRP A N 1
ATOM 1672 C CA . TRP A 1 213 ? -23.748 -4.931 -1.679 1.00 37.81 213 TRP A CA 1
ATOM 1673 C C . TRP A 1 213 ? -25.101 -4.555 -1.051 1.00 37.81 213 TRP A C 1
ATOM 1675 O O . TRP A 1 213 ? -26.014 -4.177 -1.784 1.00 37.81 213 TRP A O 1
ATOM 1685 N N . PRO A 1 214 ? -25.263 -4.580 0.288 1.00 36.28 214 PRO A N 1
ATOM 1686 C CA . PRO A 1 214 ? -26.481 -4.079 0.922 1.00 36.28 214 PRO A CA 1
ATOM 1687 C C . PRO A 1 214 ? -26.619 -2.563 0.679 1.00 36.28 214 PRO A C 1
ATOM 1689 O O . PRO A 1 214 ? -25.887 -1.754 1.253 1.00 36.28 214 PRO A O 1
ATOM 1692 N N . MET A 1 215 ? -27.575 -2.184 -0.182 1.00 32.56 215 MET A N 1
ATOM 1693 C CA . MET A 1 215 ? -27.822 -0.816 -0.682 1.00 32.56 215 MET A CA 1
ATOM 1694 C C . MET A 1 215 ? -27.882 0.266 0.414 1.00 32.56 215 MET A C 1
ATOM 1696 O O . MET A 1 215 ? -27.428 1.391 0.202 1.00 32.56 215 MET A O 1
ATOM 1700 N N . LYS A 1 216 ? -28.360 -0.075 1.620 1.00 32.50 216 LYS A N 1
ATOM 1701 C CA . LYS A 1 216 ? -28.602 0.885 2.715 1.00 32.50 216 LYS A CA 1
ATOM 1702 C C . LYS A 1 216 ? -27.331 1.553 3.267 1.00 32.50 216 LYS A C 1
ATOM 1704 O O . LYS A 1 216 ? -27.405 2.636 3.845 1.00 32.50 216 LYS A O 1
ATOM 1709 N N . SER A 1 217 ? -26.155 0.948 3.089 1.00 36.69 217 SER A N 1
ATOM 1710 C CA . SER A 1 217 ? -24.874 1.551 3.501 1.00 36.69 217 SER A CA 1
ATOM 1711 C C . SER A 1 217 ? -24.279 2.491 2.442 1.00 36.69 217 SER A C 1
ATOM 1713 O O . SER A 1 217 ? -23.431 3.318 2.775 1.00 36.69 217 SER A O 1
ATOM 1715 N N . ILE A 1 218 ? -24.729 2.391 1.186 1.00 34.62 218 ILE A N 1
ATOM 1716 C CA . ILE A 1 218 ? -24.225 3.159 0.037 1.00 34.62 218 ILE A CA 1
ATOM 1717 C C . ILE A 1 218 ? -24.980 4.487 -0.110 1.00 34.62 218 ILE A C 1
ATOM 1719 O O . ILE A 1 218 ? -24.342 5.521 -0.315 1.00 34.62 218 ILE A O 1
ATOM 1723 N N . GLU A 1 219 ? -26.300 4.506 0.104 1.00 34.34 219 GLU A N 1
ATOM 1724 C CA . GLU A 1 219 ? -27.108 5.740 0.063 1.00 34.34 219 GLU A CA 1
ATOM 1725 C C . GLU A 1 219 ? -26.639 6.779 1.088 1.00 34.34 219 GLU A C 1
ATOM 1727 O O . GLU A 1 219 ? -26.494 7.958 0.770 1.00 34.34 219 GLU A O 1
ATOM 1732 N N . LYS A 1 220 ? -26.290 6.339 2.304 1.00 36.41 220 LYS A N 1
ATOM 1733 C CA . LYS A 1 220 ? -25.834 7.226 3.390 1.00 36.41 220 LYS A CA 1
ATOM 1734 C C . LYS A 1 220 ? -24.481 7.897 3.109 1.00 36.41 220 LYS A C 1
ATOM 1736 O O . LYS A 1 220 ? -24.198 8.961 3.657 1.00 36.41 220 LYS A O 1
ATOM 1741 N N . ILE A 1 221 ? -23.646 7.277 2.270 1.00 35.97 221 ILE A N 1
ATOM 1742 C CA . ILE A 1 221 ? -22.338 7.804 1.853 1.00 35.97 221 ILE A CA 1
ATOM 1743 C C . ILE A 1 221 ? -22.488 8.661 0.586 1.00 35.97 221 ILE A C 1
ATOM 1745 O O . ILE A 1 221 ? -21.853 9.708 0.494 1.00 35.97 221 ILE A O 1
ATOM 1749 N N . GLY A 1 222 ? -23.368 8.276 -0.345 1.00 31.66 222 GLY A N 1
ATOM 1750 C CA . GLY A 1 222 ? -23.693 9.057 -1.545 1.00 31.66 222 GLY A CA 1
ATOM 1751 C C . GLY A 1 222 ? -24.372 10.395 -1.234 1.00 31.66 222 GLY A C 1
ATOM 1752 O O . GLY A 1 222 ? -23.943 11.429 -1.743 1.00 31.66 222 GLY A O 1
ATOM 1753 N N . LEU A 1 223 ? -25.348 10.403 -0.320 1.00 33.28 223 LEU A N 1
ATOM 1754 C CA . LEU A 1 223 ? -26.064 11.615 0.106 1.00 33.28 223 LEU A CA 1
ATOM 1755 C C . LEU A 1 223 ? -25.156 12.629 0.821 1.00 33.28 223 LEU A C 1
ATOM 1757 O O . LEU A 1 223 ? -25.329 13.832 0.659 1.00 33.28 223 LEU A O 1
ATOM 1761 N N . ARG A 1 224 ? -24.142 12.167 1.569 1.00 33.28 224 ARG A N 1
ATOM 1762 C CA . ARG A 1 224 ? -23.159 13.050 2.229 1.00 33.28 224 ARG A CA 1
ATOM 1763 C C . ARG A 1 224 ? -22.138 13.665 1.270 1.00 33.28 224 ARG A C 1
ATOM 1765 O O . ARG A 1 224 ? -21.544 14.681 1.609 1.00 33.28 224 ARG A O 1
ATOM 1772 N N . LEU A 1 225 ? -21.919 13.058 0.103 1.00 32.22 225 LEU A N 1
ATOM 1773 C CA . LEU A 1 225 ? -20.936 13.518 -0.884 1.00 32.22 225 LEU A CA 1
ATOM 1774 C C . LEU A 1 225 ? -21.550 14.435 -1.952 1.00 32.22 225 LEU A C 1
ATOM 1776 O O . LEU A 1 225 ? -20.833 15.262 -2.501 1.00 32.22 225 LEU A O 1
ATOM 1780 N N . GLN A 1 226 ? -22.865 14.355 -2.191 1.00 36.03 226 GLN A N 1
ATOM 1781 C CA . GLN A 1 226 ? -23.612 15.328 -3.008 1.00 36.03 226 GLN A CA 1
ATOM 1782 C C . GLN A 1 226 ? -23.752 16.707 -2.342 1.00 36.03 226 GLN A C 1
ATOM 1784 O O . GLN A 1 226 ? -24.082 17.678 -3.013 1.00 36.03 226 GLN A O 1
ATOM 1789 N N . GLN A 1 227 ? -23.490 16.800 -1.036 1.00 33.88 227 GLN A N 1
ATOM 1790 C CA . GLN A 1 227 ? -23.563 18.044 -0.262 1.00 33.88 227 GLN A CA 1
ATOM 1791 C C . GLN A 1 227 ? -22.201 18.739 -0.087 1.00 33.88 227 GLN A C 1
ATOM 1793 O O . GLN A 1 227 ? -22.123 19.754 0.602 1.00 33.88 227 GLN A O 1
ATOM 1798 N N . MET A 1 228 ? -21.115 18.218 -0.676 1.00 25.05 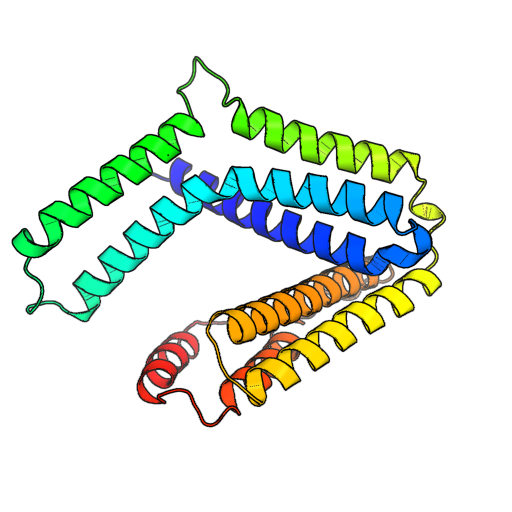228 MET A N 1
ATOM 1799 C CA . MET A 1 228 ? -19.829 18.922 -0.670 1.00 25.05 228 MET A CA 1
ATOM 1800 C C . MET A 1 228 ? -19.788 19.917 -1.839 1.00 25.05 228 MET A C 1
ATOM 1802 O O . MET A 1 228 ? -19.990 19.495 -2.979 1.00 25.05 228 MET A O 1
ATOM 1806 N N . PRO A 1 229 ? -19.550 21.217 -1.583 1.00 28.55 229 PRO A N 1
ATOM 1807 C CA . PRO A 1 229 ? -19.424 22.203 -2.649 1.00 28.55 229 PRO A CA 1
ATOM 1808 C C . PRO A 1 229 ? -18.176 21.921 -3.512 1.00 28.55 229 PRO A C 1
ATOM 1810 O O . PRO A 1 229 ? -17.267 21.230 -3.036 1.00 28.55 229 PRO A O 1
ATOM 1813 N N . PRO A 1 230 ? -18.169 22.406 -4.771 1.00 39.47 230 PRO A N 1
ATOM 1814 C CA . PRO A 1 230 ? -17.232 22.005 -5.827 1.00 39.47 230 PRO A CA 1
ATOM 1815 C C . PRO A 1 230 ? -15.745 22.185 -5.498 1.00 39.47 230 PRO A C 1
ATOM 1817 O O . PRO A 1 230 ? -15.393 23.143 -4.773 1.00 39.47 230 PRO A O 1
#

Nearest PDB structures (foldseek):
  8aud-assembly1_A  TM=2.198E-01  e=3.097E-01  Corynebacterium glutamicum ATCC 13032
  3na7-assembly1_A  TM=3.071E-01  e=4.410E+00  Helicobacter pylori NCTC 11638
  6ixf-assembly1_A  TM=1.524E-01  e=1.285E+00  Homo sapiens
  6ixg-assembly1_A  TM=2.733E-01  e=7.087E+00  Homo sapiens

pLDDT: mean 74.87, std 21.48, range [25.05, 94.44]